Protein 6GDR (pdb70)

Foldseek 3Di:
DADAAADAAADVVVPDFQQQWWKFFDALAFKWKDQLPFIAGNVRHGWADDPLLCPQQHNAIFIFGWHQDFQCHVVRCVLGVDHCPVPSCVCVRIATATEFHQDFDFFRLVRLVVLVVRVVVGPRRSYHYTDIDGDGDVVRQVVVQVVCVVVRTFGMKIAGGGDGGDHYYDPRIHTGGDKDKFKWFFADFDQDDDVSHVWTQWTFTAGPVGRTDIAGAADDSVCRVVHPDGGFMFMWMARFAHPVRHGHPIHGDGTD

B-factor: mean 70.39, std 18.14, range [29.32, 159.79]

Secondary structure (DSSP, 8-state):
--SS-BPPEETT-----GGGEEEEEEP-SEEEEE-SS-EE-TT-PBP---HHHHTT--SS-EEEEEE-STT-HHHHHHHHHS------GGGGG-EEEEEE---SSSBHHHHHHHHHHHHHT---TTEEE---B---SHHHHHHHHHHHHHTT--EEEEEETT-B--SB--TTEEEE---EEEEEEEEEEEE--GGGTTSEEEEEEE-TTS-EEEE-SS--HHHHSS-PPTT-EEEEEES-B-TTS-BSS-EEEEE-

Structure (mmCIF, N/CA/C/O backbone):
data_6GDR
#
_entry.id   6GDR
#
_cell.length_a   65.024
_cell.length_b   71.207
_cell.length_c   117.160
_cell.angle_alpha   90.00
_cell.angle_beta   94.82
_cell.angle_gamma   90.00
#
_symmetry.space_group_name_H-M   'I 1 2 1'
#
loop_
_entity.id
_entity.type
_entity.pdbx_description
1 polymer "DNA (5'-D(*TP*TP*CP*CP*GP*AP*TP*AP*GP*TP*GP*GP*GP*GP*TP*CP*GP*CP*AP*AP*T)-3')"
2 polymer DNA
3 polymer "DNA (5'-D(P*CP*AP*CP*TP*AP*TP*CP*GP*GP*AP*A)-3')"
4 polymer 'DNA ligase'
5 non-polymer 'PHOSPHATE ION'
6 non-polymer 'ADENOSINE MONOPHOSPHATE'
7 water water
#
loop_
_atom_site.group_PDB
_atom_site.id
_atom_site.type_symbol
_atom_site.label_atom_id
_atom_site.label_alt_id
_atom_site.label_comp_id
_atom_site.label_asym_id
_atom_site.label_entity_id
_atom_site.label_seq_id
_atom_site.pdbx_PDB_ins_code
_atom_site.Cartn_x
_atom_site.Cartn_y
_atom_site.Cartn_z
_atom_site.occupancy
_atom_site.B_iso_or_equiv
_atom_site.auth_seq_id
_atom_site.auth_comp_id
_atom_site.auth_asym_id
_atom_site.auth_atom_id
_atom_site.pdbx_PDB_model_num
ATOM 1333 N N . ILE D 4 7 ? -20.796 29.792 -42.311 0.75 70.15 7 ILE A N 1
ATOM 1334 C CA . ILE D 4 7 ? -21.685 30.890 -42.668 0.75 87.31 7 ILE A CA 1
ATOM 1335 C C . ILE D 4 7 ? -22.456 31.354 -41.436 0.75 90.34 7 ILE A C 1
ATOM 1336 O O . ILE D 4 7 ? -22.752 32.541 -41.293 0.75 85.65 7 ILE A O 1
ATOM 1351 N N . VAL D 4 8 ? -22.778 30.418 -40.545 0.75 90.55 8 VAL A N 1
ATOM 1352 C CA . VAL D 4 8 ? -23.445 30.758 -39.294 0.75 95.82 8 VAL A CA 1
ATOM 1353 C C . VAL D 4 8 ? -22.414 31.297 -38.311 0.75 87.35 8 VAL A C 1
ATOM 1354 O O . VAL D 4 8 ? -21.256 30.864 -38.286 0.75 77.93 8 VAL A O 1
ATOM 1367 N N . ASP D 4 9 ? -22.840 32.254 -37.487 0.75 79.24 9 ASP A N 1
ATOM 1368 C CA . ASP D 4 9 ? -21.920 32.963 -36.604 0.75 91.92 9 ASP A CA 1
ATOM 1369 C C . ASP D 4 9 ? -21.342 32.040 -35.536 0.75 96.46 9 ASP A C 1
ATOM 1370 O O . ASP D 4 9 ? -20.266 31.464 -35.727 0.75 85.26 9 ASP A O 1
ATOM 1379 N N . GLY D 4 10 ? -22.046 31.889 -34.413 1.00 86.48 10 GLY A N 1
ATOM 1380 C CA . GLY D 4 10 ? -21.513 31.131 -33.304 1.00 74.78 10 GLY A CA 1
ATOM 1381 C C . GLY D 4 10 ? -21.611 29.631 -33.509 1.00 72.24 10 GLY A C 1
ATOM 1382 O O . GLY D 4 10 ? -22.401 29.128 -34.308 1.00 72.73 10 GLY A O 1
ATOM 1386 N N . LEU D 4 11 ? -20.784 28.909 -32.759 1.00 58.51 11 LEU A N 1
ATOM 1387 C CA . LEU D 4 11 ? -20.766 27.457 -32.831 1.00 65.98 11 LEU A CA 1
ATOM 1388 C C . LEU D 4 11 ? -21.945 26.866 -32.069 1.00 65.95 11 LEU A C 1
ATOM 1389 O O . LEU D 4 11 ? -22.387 27.400 -31.048 1.00 46.52 11 LEU A O 1
ATOM 1405 N N . GLN D 4 12 ? -22.455 25.750 -32.581 1.00 59.07 12 GLN A N 1
ATOM 1406 C CA . GLN D 4 12 ? -23.497 24.998 -31.892 1.00 59.69 12 GLN A CA 1
ATOM 1407 C C . GLN D 4 12 ? -22.837 24.131 -30.828 1.00 57.85 12 GLN A C 1
ATOM 1408 O O . GLN D 4 12 ? -22.102 23.191 -31.149 1.00 71.30 12 GLN A O 1
ATOM 1422 N N . LEU D 4 13 ? -23.088 24.448 -29.564 1.00 60.23 13 LEU A N 1
ATOM 1423 C CA . LEU D 4 13 ? -22.531 23.684 -28.460 1.00 66.40 13 LEU A CA 1
ATOM 1424 C C . LEU D 4 13 ? -23.484 22.560 -28.065 1.00 50.26 13 LEU A C 1
ATOM 1425 O O . LEU D 4 13 ? -24.669 22.564 -28.406 1.00 55.93 13 LEU A O 1
ATOM 1441 N N . ALA D 4 14 ? -22.945 21.588 -27.336 1.00 43.28 14 ALA A N 1
ATOM 1442 C CA . ALA D 4 14 ? -23.679 20.384 -26.973 1.00 64.26 14 ALA A CA 1
ATOM 1443 C C . ALA D 4 14 ? -24.219 20.507 -25.554 1.00 51.00 14 ALA A C 1
ATOM 1444 O O . ALA D 4 14 ? -23.494 20.912 -24.640 1.00 66.31 14 ALA A O 1
ATOM 1451 N N . LYS D 4 15 ? -25.490 20.155 -25.379 1.00 53.95 15 LYS A N 1
ATOM 1452 C CA . LYS D 4 15 ? -26.125 20.155 -24.068 1.00 57.74 15 LYS A CA 1
ATOM 1453 C C . LYS D 4 15 ? -25.936 18.798 -23.404 1.00 62.20 15 LYS A C 1
ATOM 1454 O O . LYS D 4 15 ? -25.938 17.760 -24.072 1.00 65.21 15 LYS A O 1
ATOM 1473 N N . GLN D 4 16 ? -25.772 18.813 -22.085 1.00 71.46 16 GLN A N 1
ATOM 1474 C CA . GLN D 4 16 ? -25.666 17.575 -21.330 1.00 61.09 16 GLN A CA 1
ATOM 1475 C C . GLN D 4 16 ? -26.978 16.797 -21.400 1.00 72.22 16 GLN A C 1
ATOM 1476 O O . GLN D 4 16 ? -28.053 17.352 -21.644 1.00 79.21 16 GLN A O 1
ATOM 1490 N N . TYR D 4 17 ? -26.877 15.487 -21.172 1.00 74.76 17 TYR A N 1
ATOM 1491 C CA . TYR D 4 17 ? -28.015 14.600 -21.391 1.00 67.67 17 TYR A CA 1
ATOM 1492 C C . TYR D 4 17 ? -29.141 14.879 -20.401 1.00 98.44 17 TYR A C 1
ATOM 1493 O O . TYR D 4 17 ? -30.294 15.087 -20.799 1.00 93.62 17 TYR A O 1
ATOM 1511 N N . GLY D 4 18 ? -28.828 14.889 -19.105 1.00 102.82 18 GLY A N 1
ATOM 1512 C CA . GLY D 4 18 ? -29.853 14.979 -18.075 1.00 105.78 18 GLY A CA 1
ATOM 1513 C C . GLY D 4 18 ? -30.660 16.264 -18.089 1.00 104.52 18 GLY A C 1
ATOM 1514 O O . GLY D 4 18 ? -31.667 16.345 -17.376 1.00 95.44 18 GLY A O 1
ATOM 1518 N N . HIS D 4 19 ? -30.255 17.257 -18.873 1.00 111.41 19 HIS A N 1
ATOM 1519 C CA . HIS D 4 19 ? -30.947 18.542 -18.893 1.00 112.07 19 HIS A CA 1
ATOM 1520 C C . HIS D 4 19 ? -31.860 18.650 -20.110 1.00 103.64 19 HIS A C 1
ATOM 1521 O O . HIS D 4 19 ? -33.073 18.813 -19.975 1.00 88.99 19 HIS A O 1
ATOM 1535 N N . GLN D 4 22 ? -35.630 10.653 -20.562 0.75 75.14 22 GLN A N 1
ATOM 1536 C CA . GLN D 4 22 ? -36.659 11.390 -19.836 0.75 69.83 22 GLN A CA 1
ATOM 1537 C C . GLN D 4 22 ? -37.737 11.907 -20.786 0.75 84.93 22 GLN A C 1
ATOM 1538 O O . GLN D 4 22 ? -38.904 11.534 -20.661 0.50 83.07 22 GLN A O 1
ATOM 1551 N N . ASP D 4 23 ? -37.347 12.756 -21.738 1.00 94.14 23 ASP A N 1
ATOM 1552 C CA . ASP D 4 23 ? -38.327 13.435 -22.580 1.00 114.53 23 ASP A CA 1
ATOM 1553 C C . ASP D 4 23 ? -38.007 13.341 -24.069 1.00 120.32 23 ASP A C 1
ATOM 1554 O O . ASP D 4 23 ? -38.928 13.275 -24.889 1.00 116.39 23 ASP A O 1
ATOM 1563 N N . ILE D 4 24 ? -36.728 13.341 -24.446 1.00 108.74 24 ILE A N 1
ATOM 1564 C CA . ILE D 4 24 ? -36.397 13.271 -25.864 1.00 105.38 24 ILE A CA 1
ATOM 1565 C C . ILE D 4 24 ? -36.708 11.880 -26.404 1.00 93.31 24 ILE A C 1
ATOM 1566 O O . ILE D 4 24 ? -36.674 10.876 -25.678 1.00 109.71 24 ILE A O 1
ATOM 1582 N N . ASN D 4 25 ? -37.024 11.821 -27.697 1.00 93.46 25 ASN A N 1
ATOM 1583 C CA . ASN D 4 25 ? -37.193 10.563 -28.417 1.00 81.81 25 ASN A CA 1
ATOM 1584 C C . ASN D 4 25 ? -35.911 10.298 -29.195 1.00 71.39 25 ASN A C 1
ATOM 1585 O O . ASN D 4 25 ? -35.622 10.984 -30.182 1.00 64.58 25 ASN A O 1
ATOM 1596 N N . ILE D 4 26 ? -35.145 9.297 -28.752 1.00 60.74 26 ILE A N 1
ATOM 1597 C CA . ILE D 4 26 ? -33.827 9.054 -29.333 1.00 71.19 26 ILE A CA 1
ATOM 1598 C C . ILE D 4 26 ? -33.935 8.728 -30.815 1.00 73.61 26 ILE A C 1
ATOM 1599 O O . ILE D 4 26 ? -33.012 9.012 -31.589 1.00 57.85 26 ILE A O 1
ATOM 1615 N N . ALA D 4 27 ? -35.052 8.132 -31.240 1.00 70.68 27 ALA A N 1
ATOM 1616 C CA . ALA D 4 27 ? -35.201 7.743 -32.637 1.00 67.76 27 ALA A CA 1
ATOM 1617 C C . ALA D 4 27 ? -35.078 8.928 -33.587 1.00 67.14 27 ALA A C 1
ATOM 1618 O O . ALA D 4 27 ? -34.838 8.725 -34.782 1.00 61.41 27 ALA A O 1
ATOM 1625 N N . GLU D 4 28 ? -35.234 10.153 -33.089 1.00 54.10 28 GLU A N 1
ATOM 1626 C CA . GLU D 4 28 ? -35.140 11.350 -33.914 1.00 59.32 28 GLU A CA 1
ATOM 1627 C C . GLU D 4 28 ? -33.719 11.896 -34.008 1.00 60.20 28 GLU A C 1
ATOM 1628 O O . GLU D 4 28 ? -33.523 12.986 -34.556 1.00 56.44 28 GLU A O 1
ATOM 1640 N N . TYR D 4 29 ? -32.730 11.169 -33.493 1.00 57.38 29 TYR A N 1
ATOM 1641 C CA . TYR D 4 29 ? -31.356 11.643 -33.434 1.00 61.98 29 TYR A CA 1
ATOM 1642 C C . TYR D 4 29 ? -30.427 10.697 -34.181 1.00 52.70 29 TYR A C 1
ATOM 1643 O O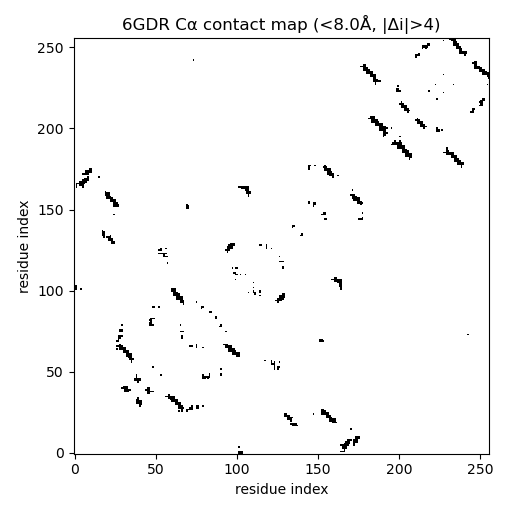 . TYR D 4 29 ? -30.623 9.478 -34.186 1.00 56.38 29 TYR A O 1
ATOM 1661 N N . TRP D 4 30 ? -29.408 11.276 -34.811 1.00 48.26 30 TRP A N 1
ATOM 1662 C CA . TRP D 4 30 ? -28.254 10.507 -35.251 1.00 52.21 30 TRP A CA 1
ATOM 1663 C C . TRP D 4 30 ? -27.298 10.347 -34.077 1.00 56.74 30 TRP A C 1
ATOM 1664 O O . TRP D 4 30 ? -26.915 11.333 -33.441 1.00 42.82 30 TRP A O 1
ATOM 1685 N N . VAL D 4 31 ? -26.924 9.108 -33.783 1.00 50.70 31 VAL A N 1
ATOM 1686 C CA . VAL D 4 31 ? -26.014 8.808 -32.684 1.00 44.32 31 VAL A CA 1
ATOM 1687 C C . VAL D 4 31 ? -24.624 8.577 -33.255 1.00 42.72 31 VAL A C 1
ATOM 1688 O O . VAL D 4 31 ? -24.471 8.016 -34.347 1.00 63.17 31 VAL A O 1
ATOM 1701 N N . SER D 4 32 ? -23.609 9.017 -32.518 1.00 49.36 32 SER A N 1
ATOM 1702 C CA . SER D 4 32 ? -22.226 8.797 -32.911 1.00 50.07 32 SER A CA 1
ATOM 1703 C C . SER D 4 32 ? -21.362 8.830 -31.661 1.00 50.18 32 SER A C 1
ATOM 1704 O O . SER D 4 32 ? -21.715 9.463 -30.663 1.00 42.60 32 SER A O 1
ATOM 1712 N N . GLU D 4 33 ? -20.229 8.139 -31.729 1.00 48.87 33 GLU A N 1
ATOM 1713 C CA . GLU D 4 33 ? -19.298 8.095 -30.611 1.00 40.45 33 GLU A CA 1
ATOM 1714 C C . GLU D 4 33 ? -18.541 9.412 -30.517 1.00 44.99 33 GLU A C 1
ATOM 1715 O O . GLU D 4 33 ? -18.017 9.909 -31.519 1.00 43.53 33 GLU A O 1
ATOM 1727 N N . LYS D 4 34 ? -18.486 9.977 -29.314 1.00 44.39 34 LYS A N 1
ATOM 1728 C CA . LYS D 4 34 ? -17.706 11.187 -29.097 1.00 47.67 34 LYS A CA 1
ATOM 1729 C C . LYS D 4 34 ? -16.221 10.849 -29.127 1.00 49.31 34 LYS A C 1
ATOM 1730 O O . LYS D 4 34 ? -15.756 9.977 -28.387 1.00 44.68 34 LYS A O 1
ATOM 1749 N N . LEU D 4 35 ? -15.476 11.542 -29.985 1.00 44.33 35 LEU A N 1
ATOM 1750 C CA . LEU D 4 35 ? -14.059 11.277 -30.191 1.00 48.70 35 LEU A CA 1
ATOM 1751 C C . LEU D 4 35 ? -13.241 12.272 -29.378 1.00 48.25 35 LEU A C 1
ATOM 1752 O O . LEU D 4 35 ? -13.353 13.486 -29.579 1.00 44.86 35 LEU A O 1
ATOM 1768 N N . ASP D 4 36 ? -12.416 11.755 -28.469 1.00 42.49 36 ASP A N 1
ATOM 1769 C CA . ASP D 4 36 ? -11.614 12.588 -27.575 1.00 40.64 36 ASP A CA 1
ATOM 1770 C C . ASP D 4 36 ? -10.401 13.101 -28.347 1.00 46.68 36 ASP A C 1
ATOM 1771 O O . ASP D 4 36 ? -9.273 12.624 -28.196 1.00 50.62 36 ASP A O 1
ATOM 1780 N N . GLY D 4 37 ? -10.647 14.100 -29.192 1.00 42.33 37 GLY A N 1
ATOM 1781 C CA . GLY D 4 37 ? -9.622 14.698 -30.017 1.00 44.11 37 GLY A CA 1
ATOM 1782 C C . GLY D 4 37 ? -9.577 16.204 -29.835 1.00 47.26 37 GLY A C 1
ATOM 1783 O O . GLY D 4 37 ? -9.861 16.737 -28.759 1.00 47.67 37 GLY A O 1
ATOM 1787 N N . ILE D 4 38 ? -9.208 16.888 -30.915 1.00 38.13 38 ILE A N 1
ATOM 1788 C CA . ILE D 4 38 ? -9.151 18.344 -30.959 1.00 46.02 38 ILE A CA 1
ATOM 1789 C C . ILE D 4 38 ? -10.154 18.822 -31.997 1.00 45.71 38 ILE A C 1
ATOM 1790 O O . ILE D 4 38 ? -10.128 18.367 -33.147 1.00 49.38 38 ILE A O 1
ATOM 1806 N N . ARG D 4 39 ? -11.028 19.740 -31.596 1.00 41.18 39 ARG A N 1
ATOM 1807 C CA . ARG D 4 39 ? -11.976 20.322 -32.535 1.00 38.80 39 ARG A CA 1
ATOM 1808 C C . ARG D 4 39 ? -11.246 21.235 -33.510 1.00 48.71 39 ARG A C 1
ATOM 1809 O O . ARG D 4 39 ? -10.350 21.993 -33.126 1.00 52.42 39 ARG A O 1
ATOM 1830 N N . ALA D 4 40 ? -11.636 21.163 -34.779 1.00 35.34 40 ALA A N 1
ATOM 1831 C CA . ALA D 4 40 ? -11.002 21.967 -35.812 1.00 47.83 40 ALA A CA 1
ATOM 1832 C C . ALA D 4 40 ? -12.022 22.300 -36.888 1.00 39.90 40 ALA A C 1
ATOM 1833 O O . ALA D 4 40 ? -12.803 21.438 -37.303 1.00 38.90 40 ALA A O 1
ATOM 1840 N N . ARG D 4 41 ? -12.008 23.552 -37.333 1.00 33.41 41 ARG A N 1
ATOM 1841 C CA . ARG D 4 41 ? -12.844 24.006 -38.435 1.00 39.05 41 ARG A CA 1
ATOM 1842 C C . ARG D 4 41 ? -11.997 24.118 -39.695 1.00 49.93 41 ARG A C 1
ATOM 1843 O O . ARG D 4 41 ? -10.925 24.732 -39.676 1.00 45.80 41 ARG A O 1
ATOM 1864 N N . TRP D 4 42 ? -12.478 23.521 -40.781 1.00 57.12 42 TRP A N 1
ATOM 1865 C CA . TRP D 4 42 ? -11.794 23.572 -42.066 1.00 56.67 42 TRP A CA 1
ATOM 1866 C C . TRP D 4 42 ? -12.318 24.762 -42.860 1.00 50.12 42 TRP A C 1
ATOM 1867 O O . TRP D 4 42 ? -13.499 24.804 -43.217 1.00 52.53 42 TRP A O 1
ATOM 1888 N N . ASP D 4 43 ? -11.442 25.729 -43.121 1.00 76.08 43 ASP A N 1
ATOM 1889 C CA . ASP D 4 43 ? -11.807 26.951 -43.827 1.00 70.35 43 ASP A CA 1
ATOM 1890 C C . ASP D 4 43 ? -11.863 26.773 -45.339 1.00 74.55 43 ASP A C 1
ATOM 1891 O O . ASP D 4 43 ? -12.198 27.730 -46.045 1.00 73.57 43 ASP A O 1
ATOM 1900 N N . GLY D 4 44 ? -11.550 25.585 -45.854 1.00 76.06 44 GLY A N 1
ATOM 1901 C CA . GLY D 4 44 ? -11.387 25.406 -47.282 1.00 58.23 44 GLY A CA 1
ATOM 1902 C C . GLY D 4 44 ? -9.948 25.668 -47.674 1.00 68.37 44 GLY A C 1
ATOM 1903 O O . GLY D 4 44 ? -9.448 25.111 -48.657 1.00 72.54 44 GLY A O 1
ATOM 1907 N N . THR D 4 45 ? -9.276 26.522 -46.897 1.00 65.96 45 THR A N 1
ATOM 1908 C CA . THR D 4 45 ? -7.858 26.797 -47.062 1.00 62.40 45 THR A CA 1
ATOM 1909 C C . THR D 4 45 ? -7.037 26.505 -45.818 1.00 68.26 45 THR A C 1
ATOM 1910 O O . THR D 4 45 ? -5.822 26.325 -45.936 1.00 61.02 45 THR A O 1
ATOM 1921 N N . GLU D 4 46 ? -7.656 26.440 -44.641 1.00 69.09 46 GLU A N 1
ATOM 1922 C CA . GLU D 4 46 ? -6.906 26.491 -43.396 1.00 57.62 46 GLU A CA 1
ATOM 1923 C C . GLU D 4 46 ? -7.713 25.829 -42.287 1.00 65.99 46 GLU A C 1
ATOM 1924 O O . GLU D 4 46 ? -8.944 25.901 -42.270 1.00 62.26 46 GLU A O 1
ATOM 1936 N N . LEU D 4 47 ? -7.002 25.184 -41.366 1.00 63.03 47 LEU A N 1
ATOM 1937 C CA . LEU D 4 47 ? -7.598 24.604 -40.171 1.00 48.22 47 LEU A CA 1
ATOM 1938 C C . LEU D 4 47 ? -7.432 25.556 -38.993 1.00 47.54 47 LEU A C 1
ATOM 1939 O O . LEU D 4 47 ? -6.423 26.257 -38.878 1.00 50.61 47 LEU A O 1
ATOM 1955 N N . ARG D 4 48 ? -8.428 25.568 -38.109 1.00 53.75 48 ARG A N 1
ATOM 1956 C CA . ARG D 4 48 ? -8.389 26.443 -36.947 1.00 44.64 48 ARG A CA 1
ATOM 1957 C C . ARG D 4 48 ? -9.146 25.798 -35.795 1.00 56.30 48 ARG A C 1
ATOM 1958 O O . ARG D 4 48 ? -10.104 25.049 -36.003 1.00 45.87 48 ARG A O 1
ATOM 1979 N N . THR D 4 49 ? -8.709 26.111 -34.578 1.00 50.71 49 THR A N 1
ATOM 1980 C CA . THR D 4 49 ? -9.259 25.508 -33.375 1.00 49.64 49 THR A CA 1
ATOM 1981 C C . THR D 4 49 ? -10.608 26.136 -33.024 1.00 37.18 49 THR A C 1
ATOM 1982 O O . THR D 4 49 ? -11.145 26.979 -33.748 1.00 42.32 49 THR A O 1
ATOM 1993 N N . ARG D 4 50 ? -11.160 25.716 -31.883 1.00 53.14 50 ARG A N 1
ATOM 1994 C CA . ARG D 4 50 ? -12.446 26.239 -31.434 1.00 47.18 50 ARG A 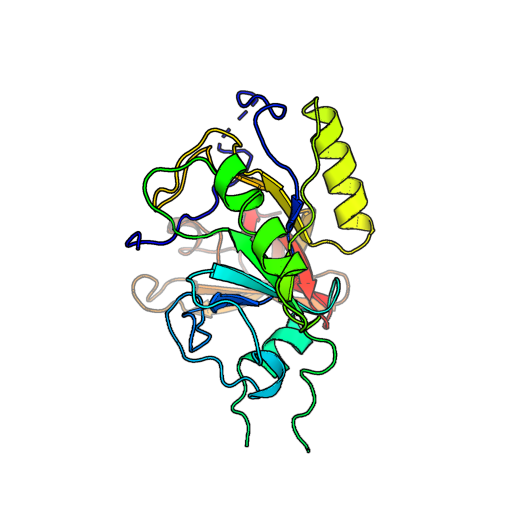CA 1
ATOM 1995 C C . ARG D 4 50 ? -12.436 27.760 -31.378 1.00 47.07 50 ARG A C 1
ATOM 1996 O O . ARG D 4 50 ? -13.419 28.412 -31.749 1.00 52.43 50 ARG A O 1
ATOM 2017 N N . ASN D 4 51 ? -11.333 28.344 -30.912 1.00 59.03 51 ASN A N 1
ATOM 2018 C CA . ASN D 4 51 ? -11.214 29.787 -30.750 1.00 56.03 51 ASN A CA 1
ATOM 2019 C C . ASN D 4 51 ? -10.319 30.407 -31.819 1.00 46.58 51 ASN A C 1
ATOM 2020 O O . ASN D 4 51 ? -9.704 31.452 -31.596 1.00 49.45 51 ASN A O 1
ATOM 2031 N N . ASN D 4 52 ? -10.229 29.757 -32.981 1.00 43.82 52 ASN A N 1
ATOM 2032 C CA . ASN D 4 52 ? -9.658 30.352 -34.187 1.00 49.42 52 ASN A CA 1
ATOM 2033 C C . ASN D 4 52 ? -8.149 30.557 -34.087 1.00 49.42 52 ASN A C 1
ATOM 2034 O O . ASN D 4 52 ? -7.599 31.469 -34.708 1.00 56.08 52 ASN A O 1
ATOM 2045 N N . ASN D 4 53 ? -7.464 29.719 -33.315 1.00 46.68 53 ASN A N 1
ATOM 2046 C CA . ASN D 4 53 ? -6.012 29.651 -33.386 1.00 49.17 53 ASN A CA 1
ATOM 2047 C C . ASN D 4 53 ? -5.623 28.765 -34.561 1.00 49.32 53 ASN A C 1
ATOM 2048 O O . ASN D 4 53 ? -6.165 27.667 -34.725 1.00 45.60 53 ASN A O 1
ATOM 2059 N N . LYS D 4 54 ? -4.700 29.245 -35.391 1.00 53.59 54 LYS A N 1
ATOM 2060 C CA . LYS D 4 54 ? -4.313 28.486 -36.571 1.00 65.11 54 LYS A CA 1
ATOM 2061 C C . LYS D 4 54 ? -3.709 27.149 -36.166 1.00 52.09 54 LYS A C 1
ATOM 2062 O O . LYS D 4 54 ? -2.889 27.072 -35.246 1.00 51.24 54 LYS A O 1
ATOM 2081 N N . ILE D 4 55 ? -4.127 26.093 -36.853 1.00 45.53 55 ILE A N 1
ATOM 2082 C CA . ILE D 4 55 ? -3.526 24.774 -36.701 1.00 48.12 55 ILE A CA 1
ATOM 2083 C C . ILE D 4 55 ? -2.478 24.622 -37.796 1.00 51.37 55 ILE A C 1
ATOM 2084 O O . ILE D 4 55 ? -2.781 24.776 -38.984 1.00 47.79 55 ILE A O 1
ATOM 2100 N N . ASP D 4 56 ? -1.239 24.330 -37.396 1.00 54.15 56 ASP A N 1
ATOM 2101 C CA . ASP D 4 56 ? -0.116 24.278 -38.332 1.00 59.20 56 ASP A CA 1
ATOM 2102 C C . ASP D 4 56 ? 0.052 22.839 -38.813 1.00 63.00 56 ASP A C 1
ATOM 2103 O O . ASP D 4 56 ? 0.893 22.076 -38.333 1.00 55.76 56 ASP A O 1
ATOM 2112 N N . ALA D 4 57 ? -0.776 22.467 -39.802 1.00 54.24 57 ALA A N 1
ATOM 2113 C CA . ALA D 4 57 ? -0.768 21.114 -40.331 1.00 61.23 57 ALA A CA 1
ATOM 2114 C C . ALA D 4 57 ? 0.027 21.045 -41.630 1.00 65.02 57 ALA A C 1
ATOM 2115 O O . ALA D 4 57 ? 0.092 22.025 -42.378 1.00 57.54 57 ALA A O 1
ATOM 2122 N N . PRO D 4 58 ? 0.644 19.903 -41.940 1.00 68.36 58 PRO A N 1
ATOM 2123 C CA . PRO D 4 58 ? 1.358 19.783 -43.217 1.00 58.65 58 PRO A CA 1
ATOM 2124 C C . PRO D 4 58 ? 0.422 19.987 -44.400 1.00 63.57 58 PRO A C 1
ATOM 2125 O O . PRO D 4 58 ? -0.788 19.768 -44.310 1.00 75.45 58 PRO A O 1
ATOM 2136 N N . ALA D 4 59 ? 1.001 20.412 -45.525 1.00 72.79 59 ALA A N 1
ATOM 2137 C CA . ALA D 4 59 ? 0.200 20.659 -46.721 1.00 67.02 59 ALA A CA 1
ATOM 2138 C C . ALA D 4 59 ? -0.436 19.375 -47.237 1.00 57.90 59 ALA A C 1
ATOM 2139 O O . ALA D 4 59 ? -1.585 19.383 -47.693 1.00 69.90 59 ALA A O 1
ATOM 2146 N N . TRP D 4 60 ? 0.296 18.260 -47.176 1.00 63.71 60 TRP A N 1
ATOM 2147 C CA . TRP D 4 60 ? -0.252 16.993 -47.649 1.00 72.52 60 TRP A CA 1
ATOM 2148 C C . TRP D 4 60 ? -1.448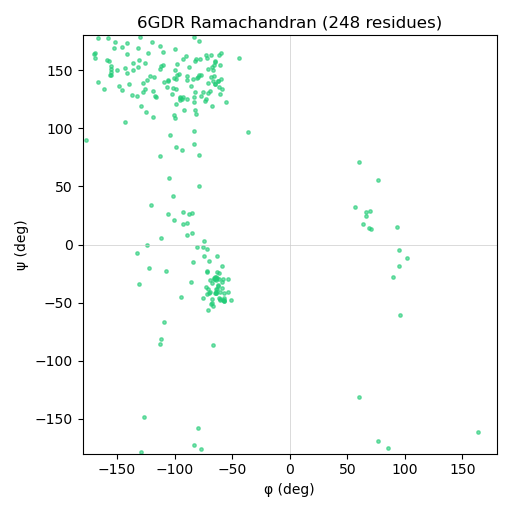 16.556 -46.814 1.00 65.16 60 TRP A C 1
ATOM 2149 O O . TRP D 4 60 ? -2.335 15.856 -47.318 1.00 60.96 60 TRP A O 1
ATOM 2170 N N . PHE D 4 61 ? -1.492 16.956 -45.541 1.00 71.45 61 PHE A N 1
ATOM 2171 C CA . PHE D 4 61 ? -2.603 16.568 -44.681 1.00 62.01 61 PHE A CA 1
ATOM 2172 C C . PHE D 4 61 ? -3.925 17.130 -45.187 1.00 57.10 61 PHE A C 1
ATOM 2173 O O . PHE D 4 61 ? -4.981 16.524 -44.967 1.00 59.48 61 PHE A O 1
ATOM 2190 N N . THR D 4 62 ? -3.890 18.275 -45.868 1.00 49.94 62 THR A N 1
ATOM 2191 C CA . THR D 4 62 ? -5.091 18.928 -46.374 1.00 65.29 62 THR A CA 1
ATOM 2192 C C . THR D 4 62 ? -5.168 18.912 -47.895 1.00 70.75 62 THR A C 1
ATOM 2193 O O . THR D 4 62 ? -6.079 19.522 -48.465 1.00 62.49 62 THR A O 1
ATOM 2204 N N . ALA D 4 63 ? -4.241 18.232 -48.564 1.00 77.27 63 ALA A N 1
ATOM 2205 C CA . ALA D 4 63 ? -4.223 18.223 -50.019 1.00 71.46 63 ALA A CA 1
ATOM 2206 C C . ALA D 4 63 ? -5.514 17.631 -50.568 1.00 65.05 63 ALA A C 1
ATOM 2207 O O . ALA D 4 63 ? -5.946 16.553 -50.150 1.00 70.94 63 ALA A O 1
ATOM 2214 N N . ASN D 4 64 ? -6.132 18.349 -51.505 1.00 69.38 64 ASN A N 1
ATOM 2215 C CA . ASN D 4 64 ? -7.329 17.921 -52.224 1.00 70.57 64 ASN A CA 1
ATOM 2216 C C . ASN D 4 64 ? -8.576 17.900 -51.350 1.00 77.31 64 ASN A C 1
ATOM 2217 O O . ASN D 4 64 ? -9.599 17.337 -51.762 1.00 65.45 64 ASN A O 1
ATOM 2228 N N . TRP D 4 65 ? -8.533 18.499 -50.159 1.00 74.80 65 TRP A N 1
ATOM 2229 C CA . TRP D 4 65 ? -9.731 18.592 -49.344 1.00 65.13 65 TRP A CA 1
ATOM 2230 C C . TRP D 4 65 ? -10.770 19.467 -50.045 1.00 56.14 65 TRP A C 1
ATOM 2231 O O . TRP D 4 65 ? -10.431 20.281 -50.907 1.00 72.91 65 TRP A O 1
ATOM 2252 N N . PRO D 4 66 ? -12.047 19.315 -49.693 1.00 58.04 66 PRO A N 1
ATOM 2253 C CA . PRO D 4 66 ? -13.082 20.150 -50.315 1.00 62.27 66 PRO A CA 1
ATOM 2254 C C . PRO D 4 66 ? -12.839 21.631 -50.063 1.00 69.25 66 PRO A C 1
ATOM 2255 O O . PRO D 4 66 ? -12.058 22.027 -49.194 1.00 70.64 66 PRO A O 1
ATOM 2266 N N . LYS D 4 67 ? -13.529 22.456 -50.846 1.00 64.63 67 LYS A N 1
ATOM 2267 C CA . LYS D 4 67 ? -13.449 23.911 -50.721 1.00 65.30 67 LYS A CA 1
ATOM 2268 C C . LYS D 4 67 ? -14.709 24.457 -50.050 1.00 65.47 67 LYS A C 1
ATOM 2269 O O . LYS D 4 67 ? -15.421 25.310 -50.581 1.00 81.01 67 LYS A O 1
ATOM 2288 N N . ALA D 4 68 ? -14.975 23.943 -48.851 1.00 71.70 68 ALA A N 1
ATOM 2289 C CA . ALA D 4 68 ? -16.138 24.341 -48.074 1.00 63.44 68 ALA A CA 1
ATOM 2290 C C . ALA D 4 68 ? -15.746 24.430 -46.606 1.00 65.87 68 ALA A C 1
ATOM 2291 O O . ALA D 4 68 ? -14.632 24.073 -46.214 1.00 56.59 68 ALA A O 1
ATOM 2298 N N . THR D 4 69 ? -16.680 24.917 -45.793 1.00 72.78 69 THR A N 1
ATOM 2299 C CA . THR D 4 69 ? -16.467 25.042 -44.358 1.00 62.94 69 THR A CA 1
ATOM 2300 C C . THR D 4 69 ? -16.994 23.796 -43.658 1.00 61.82 69 THR A C 1
ATOM 2301 O O . THR D 4 69 ? -18.159 23.425 -43.832 1.00 51.28 69 THR A O 1
ATOM 2312 N N . ILE D 4 70 ? -16.133 23.152 -42.871 1.00 48.05 70 ILE A N 1
ATOM 2313 C CA . ILE D 4 70 ? -16.456 21.885 -42.224 1.00 61.33 70 ILE A CA 1
ATOM 2314 C C . ILE D 4 70 ? -15.894 21.896 -40.809 1.00 65.11 70 ILE A C 1
ATOM 2315 O O . ILE D 4 70 ? -14.764 22.342 -40.581 1.00 52.84 70 ILE A O 1
ATOM 2331 N N . ASP D 4 71 ? -16.685 21.401 -39.861 1.00 55.09 71 ASP A N 1
ATOM 2332 C CA . ASP D 4 71 ? -16.247 21.208 -38.484 1.00 44.16 71 ASP A CA 1
ATOM 2333 C C . ASP D 4 71 ? -15.924 19.736 -38.269 1.00 48.79 71 ASP A C 1
ATOM 2334 O O . ASP D 4 71 ? -16.693 18.861 -38.681 1.00 50.25 71 ASP A O 1
ATOM 2343 N N . GLY D 4 72 ? -14.790 19.467 -37.622 1.00 36.99 72 GLY A N 1
ATOM 2344 C CA . GLY D 4 72 ? -14.353 18.100 -37.424 1.00 60.85 72 GLY A CA 1
ATOM 2345 C C . GLY D 4 72 ? -13.516 17.956 -36.173 1.00 49.57 72 GLY A C 1
ATOM 2346 O O . GLY D 4 72 ? -13.183 18.934 -35.498 1.00 47.23 72 GLY A O 1
ATOM 2350 N N . GLU D 4 73 ? -13.182 16.704 -35.871 1.00 44.10 73 GLU A N 1
ATOM 2351 C CA . GLU D 4 73 ? -12.404 16.347 -34.690 1.00 38.82 73 GLU A CA 1
ATOM 2352 C C . GLU D 4 73 ? -11.115 15.677 -35.146 1.00 51.01 73 GLU A C 1
ATOM 2353 O O . GLU D 4 73 ? -11.142 14.549 -35.649 1.00 44.29 73 GLU A O 1
ATOM 2365 N N . LEU D 4 74 ? -9.989 16.367 -34.976 1.00 44.68 74 LEU A N 1
ATOM 2366 C CA . LEU D 4 74 ? -8.693 15.759 -35.246 1.00 45.50 74 LEU A CA 1
ATOM 2367 C C . LEU D 4 74 ? -8.433 14.671 -34.213 1.00 49.30 74 LEU A C 1
ATOM 2368 O O . LEU D 4 74 ? -8.370 14.948 -33.011 1.00 51.00 74 LEU A O 1
ATOM 2384 N N . TRP D 4 75 ? -8.277 13.435 -34.682 1.00 41.85 75 TRP A N 1
ATOM 2385 C CA . TRP D 4 75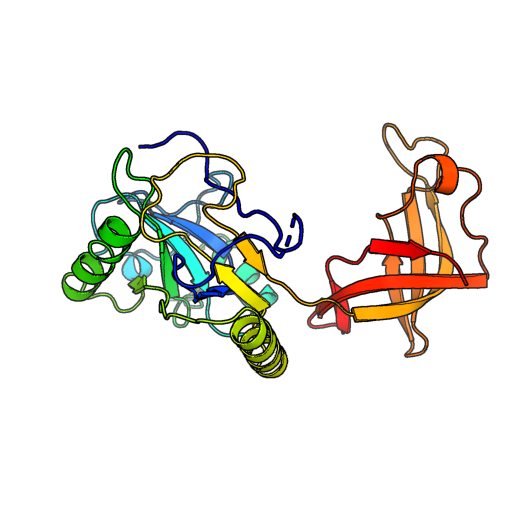 ? -8.363 12.277 -33.807 1.00 44.13 75 TRP A CA 1
ATOM 2386 C C . TRP D 4 75 ? -7.576 11.127 -34.417 1.00 50.92 75 TRP A C 1
ATOM 2387 O O . TRP D 4 75 ? -7.520 10.974 -35.640 1.00 59.56 75 TRP A O 1
ATOM 2408 N N . ILE D 4 76 ? -6.965 10.325 -33.545 1.00 50.57 76 ILE A N 1
ATOM 2409 C CA . ILE D 4 76 ? -6.186 9.163 -33.959 1.00 52.53 76 ILE A CA 1
ATOM 2410 C C . ILE D 4 76 ? -6.948 7.904 -33.570 1.00 58.87 76 ILE A C 1
ATOM 2411 O O . ILE D 4 76 ? -7.408 7.147 -34.432 1.00 50.77 76 ILE A O 1
ATOM 2427 N N . ALA D 4 77 ? -7.079 7.675 -32.268 1.00 43.69 77 ALA A N 1
ATOM 2428 C CA . ALA D 4 77 ? -7.780 6.511 -31.744 1.00 49.20 77 ALA A CA 1
ATOM 2429 C C . ALA D 4 77 ? -8.218 6.832 -30.320 1.00 48.39 77 ALA A C 1
ATOM 2430 O O . ALA D 4 77 ? -7.926 7.907 -29.789 1.00 37.78 77 ALA A O 1
ATOM 2437 N N . ARG D 4 78 ? -8.925 5.889 -29.704 1.00 41.15 78 ARG A N 1
ATOM 2438 C CA . ARG D 4 78 ? -9.401 6.079 -28.342 1.00 46.92 78 ARG A CA 1
ATOM 2439 C C . ARG D 4 78 ? -8.232 6.160 -27.365 1.00 57.78 78 ARG A C 1
ATOM 2440 O O . ARG D 4 78 ? -7.206 5.495 -27.528 1.00 49.12 78 ARG A O 1
ATOM 2461 N N . GLY D 4 79 ? -8.401 6.989 -26.336 1.00 61.43 79 GLY A N 1
ATOM 2462 C CA . GLY D 4 79 ? -7.385 7.129 -25.312 1.00 45.32 79 GLY A CA 1
ATOM 2463 C C . GLY D 4 79 ? -6.087 7.743 -25.783 1.00 58.30 79 GLY A C 1
ATOM 2464 O O . GLY D 4 79 ? -5.045 7.507 -25.167 1.00 52.93 79 GLY A O 1
ATOM 2468 N N . GLN D 4 80 ? -6.119 8.534 -26.856 1.00 49.93 80 GLN A N 1
ATOM 2469 C CA . GLN D 4 80 ? -4.922 9.139 -27.427 1.00 52.17 80 GLN A CA 1
ATOM 2470 C C . GLN D 4 80 ? -5.015 10.662 -27.442 1.00 56.31 80 GLN A C 1
ATOM 2471 O O . GLN D 4 80 ? -4.493 11.312 -28.350 1.00 54.81 80 GLN A O 1
ATOM 2485 N N . PHE D 4 81 ? -5.669 11.251 -26.440 1.00 56.48 81 PHE A N 1
ATOM 2486 C CA . PHE D 4 81 ? -5.893 12.694 -26.456 1.00 66.34 81 PHE A CA 1
ATOM 2487 C C . PHE D 4 81 ? -4.599 13.461 -26.211 1.00 55.07 81 PHE A C 1
ATOM 2488 O O . PHE D 4 81 ? -4.212 14.319 -27.014 1.00 44.94 81 PHE A O 1
ATOM 2505 N N . GLU D 4 82 ? -3.928 13.187 -25.088 1.00 57.47 82 GLU A N 1
ATOM 2506 C CA . GLU D 4 82 ? -2.708 13.918 -24.756 1.00 54.15 82 GLU A CA 1
ATOM 2507 C C . GLU D 4 82 ? -1.733 13.910 -25.926 1.00 59.75 82 GLU A C 1
ATOM 2508 O O . GLU D 4 82 ? -1.190 14.953 -26.309 1.00 51.93 82 GLU A O 1
ATOM 2520 N N . ARG D 4 83 ? -1.505 12.735 -26.513 1.00 46.24 83 ARG A N 1
ATOM 2521 C CA . ARG D 4 83 ? -0.614 12.642 -27.664 1.00 55.60 83 ARG A CA 1
ATOM 2522 C C . ARG D 4 83 ? -1.171 13.415 -28.853 1.00 58.32 83 ARG A C 1
ATOM 2523 O O . ARG D 4 83 ? -0.427 14.110 -29.555 1.00 63.01 83 ARG A O 1
ATOM 2544 N N . THR D 4 84 ? -2.480 13.309 -29.095 1.00 54.68 84 THR A N 1
ATOM 2545 C CA . THR D 4 84 ? -3.093 14.042 -30.198 1.00 48.01 84 THR A CA 1
ATOM 2546 C C . THR D 4 84 ? -2.928 15.545 -30.012 1.00 57.32 84 THR A C 1
ATOM 2547 O O . THR D 4 84 ? -2.570 16.264 -30.952 1.00 40.01 84 THR A O 1
ATOM 2558 N N . ALA D 4 85 ? -3.195 16.041 -28.803 1.00 47.07 85 ALA A N 1
ATOM 2559 C CA . ALA D 4 85 ? -3.031 17.464 -28.537 1.00 52.17 85 ALA A CA 1
ATOM 2560 C C . ALA D 4 85 ? -1.582 17.906 -28.684 1.00 62.83 85 ALA A C 1
ATOM 2561 O O . ALA D 4 85 ? -1.329 19.089 -28.939 1.00 50.73 85 ALA A O 1
ATOM 2568 N N . SER D 4 86 ? -0.628 16.985 -28.537 1.00 44.83 86 SER A N 1
ATOM 2569 C CA . SER D 4 86 ? 0.775 17.346 -28.712 1.00 48.02 86 SER A CA 1
ATOM 2570 C C . SER D 4 86 ? 1.103 17.579 -30.181 1.00 49.79 86 SER A C 1
ATOM 2571 O O . SER D 4 86 ? 1.894 18.472 -30.510 1.00 54.76 86 SER A O 1
ATOM 2579 N N . ILE D 4 87 ? 0.498 16.800 -31.078 1.00 48.86 87 ILE A N 1
ATOM 2580 C CA . ILE D 4 87 ? 0.784 16.943 -32.502 1.00 53.02 87 ILE A CA 1
ATOM 2581 C C . ILE D 4 87 ? 0.092 18.181 -33.065 1.00 57.29 87 ILE A C 1
ATOM 2582 O O . ILE D 4 87 ? 0.696 18.967 -33.804 1.00 62.77 87 ILE A O 1
ATOM 2598 N N . VAL D 4 88 ? -1.185 18.372 -32.725 1.00 52.53 88 VAL A N 1
ATOM 2599 C CA . VAL D 4 88 ? -2.002 19.368 -33.414 1.00 58.29 88 VAL A CA 1
ATOM 2600 C C . VAL D 4 88 ? -1.595 20.783 -33.024 1.00 65.26 88 VAL A C 1
ATOM 2601 O O . VAL D 4 88 ? -1.513 21.675 -33.877 1.00 70.04 88 VAL A O 1
ATOM 2614 N N . LEU D 4 89 ? -1.346 21.022 -31.738 1.00 50.44 89 LEU A N 1
ATOM 2615 C CA . LEU D 4 89 ? -1.133 22.387 -31.277 1.00 68.11 89 LEU A CA 1
ATOM 2616 C C . LEU D 4 89 ? 0.298 22.873 -31.469 1.00 65.85 89 LEU A C 1
ATOM 2617 O O . LEU D 4 89 ? 0.538 24.083 -31.391 1.00 66.43 89 LEU A O 1
ATOM 2633 N N . SER D 4 90 ? 1.244 21.974 -31.724 1.00 69.29 90 SER A N 1
ATOM 2634 C CA . SER D 4 90 ? 2.639 22.369 -31.857 1.00 79.95 90 SER A CA 1
ATOM 2635 C C . SER D 4 90 ? 2.911 22.927 -33.248 1.00 63.56 90 SER A C 1
ATOM 2636 O O . SER D 4 90 ? 2.362 22.448 -34.245 1.00 68.45 90 SER A O 1
ATOM 2644 N N . LYS D 4 91 ? 3.766 23.945 -33.310 1.00 69.25 91 LYS A N 1
ATOM 2645 C CA . LYS D 4 91 ? 4.134 24.534 -34.589 1.00 76.42 91 LYS A CA 1
ATOM 2646 C C . LYS D 4 91 ? 4.921 23.536 -35.431 1.00 76.17 91 LYS A C 1
ATOM 2647 O O . LYS D 4 91 ? 5.628 22.668 -34.912 1.00 76.26 91 LYS A O 1
ATOM 2666 N N . LEU D 4 92 ? 4.790 23.673 -36.750 1.00 80.63 92 LEU A N 1
ATOM 2667 C CA . LEU D 4 92 ? 5.388 22.735 -37.698 1.00 80.92 92 LEU A CA 1
ATOM 2668 C C . LEU D 4 92 ? 6.696 23.330 -38.214 1.00 96.16 92 LEU A C 1
ATOM 2669 O O . LEU D 4 92 ? 6.759 23.953 -39.274 1.00 121.33 92 LEU A O 1
ATOM 2685 N N . THR D 4 93 ? 7.757 23.123 -37.440 0.75 75.02 93 THR A N 1
ATOM 2686 C CA . THR D 4 93 ? 9.093 23.568 -37.823 0.75 88.76 93 THR A CA 1
ATOM 2687 C C . THR D 4 93 ? 10.119 23.136 -36.781 0.75 80.90 93 THR A C 1
ATOM 2688 O O . THR D 4 93 ? 9.938 22.127 -36.100 0.75 73.58 93 THR A O 1
ATOM 2699 N N . LEU D 4 120 ? 10.570 13.829 -43.694 0.75 89.22 120 LEU A N 1
ATOM 2700 C CA . LEU D 4 120 ? 10.312 15.184 -43.226 0.50 87.89 120 LEU A CA 1
ATOM 2701 C C . LEU D 4 120 ? 9.905 15.175 -41.754 0.75 102.92 120 LEU A C 1
ATOM 2702 O O . LEU D 4 120 ? 8.738 14.950 -41.444 0.75 103.74 120 LEU A O 1
ATOM 2717 N N . PRO D 4 121 ? 10.867 15.413 -40.843 0.97 122.54 121 PRO A N 1
ATOM 2718 C CA . PRO D 4 121 ? 10.532 15.470 -39.413 0.97 110.79 121 PRO A CA 1
ATOM 2719 C C . PRO D 4 121 ? 9.271 16.272 -39.134 0.97 112.52 121 PRO A C 1
ATOM 2720 O O . PRO D 4 121 ? 8.849 17.085 -39.963 0.97 102.83 121 PRO A O 1
ATOM 2731 N N . SER D 4 122 ? 8.671 16.053 -37.964 1.00 107.75 122 SER A N 1
ATOM 2732 C CA . SER D 4 122 ? 7.324 16.530 -37.668 1.00 100.69 122 SER A CA 1
ATOM 2733 C C . SER D 4 122 ? 6.289 15.831 -38.544 1.00 106.61 122 SER A C 1
ATOM 2734 O O . SER D 4 122 ? 5.229 16.390 -38.837 1.00 92.77 122 SER A O 1
ATOM 2742 N N . LYS D 4 123 ? 6.598 14.604 -38.968 1.00 119.00 123 LYS A N 1
ATOM 2743 C CA . LYS D 4 123 ? 5.677 13.779 -39.739 1.00 95.17 123 LYS A CA 1
ATOM 2744 C C . LYS D 4 123 ? 4.740 13.015 -38.808 1.00 91.08 123 LYS A C 1
ATOM 2745 O O . LYS D 4 123 ? 4.242 11.941 -39.160 1.00 75.71 123 LYS A O 1
ATOM 2764 N N . ARG D 4 124 ? 4.494 13.564 -37.617 1.00 81.42 124 ARG A N 1
ATOM 2765 C CA . ARG D 4 124 ? 3.655 12.902 -36.626 1.00 80.91 124 ARG A CA 1
ATOM 2766 C C . ARG D 4 124 ? 2.187 12.881 -37.026 1.00 60.67 124 ARG A C 1
ATOM 2767 O O . ARG D 4 124 ? 1.411 12.125 -36.432 1.00 73.63 124 ARG A O 1
ATOM 2788 N N . TRP D 4 125 ? 1.793 13.677 -38.020 1.00 54.46 125 TRP A N 1
ATOM 2789 C CA . TRP D 4 125 ? 0.417 13.701 -38.500 1.00 57.65 125 TRP A CA 1
ATOM 2790 C C . TRP D 4 125 ? 0.055 12.478 -39.331 1.00 58.33 125 TRP A C 1
ATOM 2791 O O . TRP D 4 125 ? -1.068 12.418 -39.844 1.00 69.72 125 TRP A O 1
ATOM 2812 N N . ALA D 4 126 ? 0.964 11.513 -39.480 1.00 60.99 126 ALA A N 1
ATOM 2813 C CA . ALA D 4 126 ? 0.711 10.384 -40.370 1.00 68.91 126 ALA A CA 1
ATOM 2814 C C . ALA D 4 126 ? -0.566 9.649 -39.980 1.00 65.45 126 ALA A C 1
ATOM 2815 O O . ALA D 4 126 ? -1.396 9.326 -40.838 1.00 63.98 126 ALA A O 1
ATOM 2822 N N . LYS D 4 127 ? -0.745 9.380 -38.687 1.00 44.98 127 LYS A N 1
ATOM 2823 C CA . LYS D 4 127 ? -1.885 8.616 -38.199 1.00 72.05 127 LYS A CA 1
ATOM 2824 C C . LYS D 4 127 ? -2.978 9.506 -37.613 1.00 71.24 127 LYS A C 1
ATOM 2825 O O . LYS D 4 127 ? -3.806 9.028 -36.830 1.00 65.92 127 LYS A O 1
ATOM 2844 N N . VAL D 4 128 ? -3.002 10.783 -37.983 1.00 66.32 128 VAL A N 1
ATOM 2845 C CA . VAL D 4 128 ? -4.058 11.701 -37.57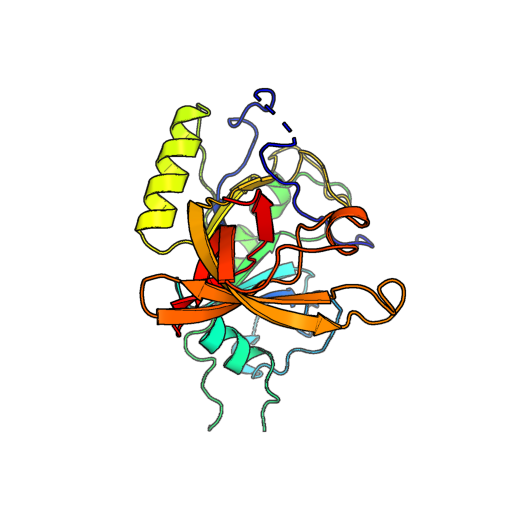9 1.00 46.67 128 VAL A CA 1
ATOM 2846 C C . VAL D 4 128 ? -5.087 11.771 -38.696 1.00 51.81 128 VAL A C 1
ATOM 2847 O O . VAL D 4 128 ? -4.756 11.675 -39.884 1.00 57.30 128 VAL A O 1
ATOM 2860 N N . ARG D 4 129 ? -6.351 11.941 -38.312 1.00 51.64 129 ARG A N 1
ATOM 2861 C CA . ARG D 4 129 ? -7.443 12.047 -39.267 1.00 51.24 129 ARG A CA 1
ATOM 2862 C C . ARG D 4 129 ? -8.376 13.174 -38.848 1.00 59.65 129 ARG A C 1
ATOM 2863 O O . ARG D 4 129 ? -8.444 13.554 -37.677 1.00 47.45 129 ARG A O 1
ATOM 2884 N N . PHE D 4 130 ? -9.099 13.705 -39.831 1.00 48.12 130 PHE A N 1
ATOM 2885 C CA . PHE D 4 130 ? -10.059 14.786 -39.618 1.00 58.96 130 PHE A CA 1
ATOM 2886 C C . PHE D 4 130 ? -11.452 14.168 -39.656 1.00 55.19 130 PHE A C 1
ATOM 2887 O O . PHE D 4 130 ? -12.050 13.997 -40.719 1.00 53.99 130 PHE A O 1
ATOM 2904 N N . MET D 4 131 ? -11.968 13.828 -38.477 1.00 52.30 131 MET A N 1
ATOM 2905 C CA . MET D 4 131 ? -13.265 13.164 -38.351 1.00 48.66 131 MET A CA 1
ATOM 2906 C C . MET D 4 131 ? -14.356 14.227 -38.386 1.00 47.29 131 MET A C 1
ATOM 2907 O O . MET D 4 131 ? -14.804 14.728 -37.354 1.00 52.64 131 MET A O 1
ATOM 2921 N N . ALA D 4 132 ? -14.790 14.577 -39.594 1.00 51.80 132 ALA A N 1
ATOM 2922 C CA . ALA D 4 132 ? -15.815 15.600 -39.756 1.00 55.35 132 ALA A CA 1
ATOM 2923 C C . ALA D 4 132 ? -17.146 15.120 -39.190 1.00 44.74 132 ALA A C 1
ATOM 2924 O O . ALA D 4 132 ? -17.515 13.951 -39.336 1.00 56.21 132 ALA A O 1
ATOM 2931 N N . PHE D 4 133 ? -17.872 16.034 -38.540 1.00 48.33 133 PHE A N 1
ATOM 2932 C CA . PHE D 4 133 ? -19.158 15.705 -37.939 1.00 48.97 133 PHE A CA 1
ATOM 2933 C C . PHE D 4 133 ? -20.274 16.692 -38.249 1.00 40.07 133 PHE A C 1
ATOM 2934 O O . PHE D 4 133 ? -21.424 16.411 -37.896 1.00 53.25 133 PHE A O 1
ATOM 2951 N N . ASP D 4 134 ? -19.990 17.825 -38.887 1.00 44.57 134 ASP A N 1
ATOM 2952 C CA . ASP D 4 134 ? -21.049 18.770 -39.216 1.00 47.15 134 ASP A CA 1
ATOM 2953 C C . ASP D 4 134 ? -20.497 19.844 -40.142 1.00 51.24 134 ASP A C 1
ATOM 2954 O O . ASP D 4 134 ? -19.281 20.013 -40.275 1.00 54.65 134 ASP A O 1
ATOM 2963 N N . MET D 4 135 ? -21.417 20.564 -40.783 1.00 61.25 135 MET A N 1
ATOM 2964 C CA . MET D 4 135 ? -21.096 21.727 -41.596 1.00 73.42 135 MET A CA 1
ATOM 2965 C C . MET D 4 135 ? -21.940 22.888 -41.082 1.00 67.11 135 MET A C 1
ATOM 2966 O O . MET D 4 135 ? -23.151 22.716 -40.859 1.00 71.54 135 MET A O 1
ATOM 2980 N N . PRO D 4 136 ? -21.357 24.083 -40.878 1.00 70.59 136 PRO A N 1
ATOM 2981 C CA . PRO D 4 136 ? -22.109 25.218 -40.327 1.00 67.41 136 PRO A CA 1
ATOM 2982 C C . PRO D 4 136 ? -22.990 25.919 -41.361 1.00 77.27 136 PRO A C 1
ATOM 2983 O O . PRO D 4 136 ? -22.957 27.141 -41.506 1.00 91.91 136 PRO A O 1
ATOM 2994 N N . VAL D 4 137 ? -23.792 25.136 -42.077 1.00 80.70 137 VAL A N 1
ATOM 2995 C CA . VAL D 4 137 ? -24.635 25.667 -43.142 1.00 82.12 137 VA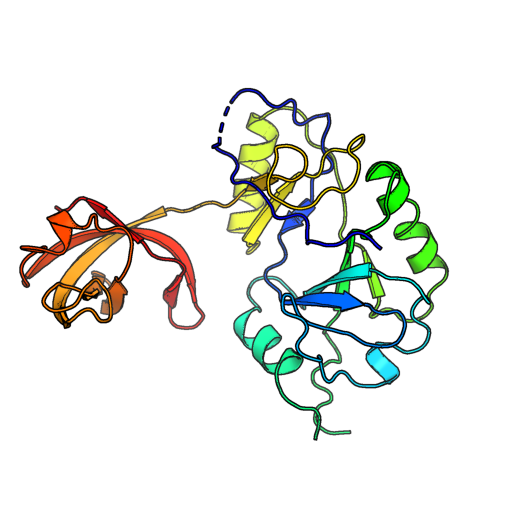L A CA 1
ATOM 2996 C C . VAL D 4 137 ? -25.928 26.209 -42.549 1.00 95.14 137 VAL A C 1
ATOM 2997 O O . VAL D 4 137 ? -26.496 25.631 -41.613 1.00 88.32 137 VAL A O 1
ATOM 3010 N N . ALA D 4 138 ? -26.404 27.321 -43.103 1.00 106.59 138 ALA A N 1
ATOM 3011 C CA . ALA D 4 138 ? -27.613 27.974 -42.621 1.00 97.95 138 ALA A CA 1
ATOM 3012 C C . ALA D 4 138 ? -28.827 27.467 -43.388 1.00 94.47 138 ALA A C 1
ATOM 3013 O O . ALA D 4 138 ? -28.846 27.492 -44.623 1.00 108.71 138 ALA A O 1
ATOM 3020 N N . GLY D 4 139 ? -29.835 27.004 -42.652 1.00 94.12 139 GLY A N 1
ATOM 3021 C CA . GLY D 4 139 ? -31.105 26.633 -43.245 1.00 84.69 139 GLY A CA 1
ATOM 3022 C C . GLY D 4 139 ? -31.099 25.304 -43.972 1.00 91.00 139 GLY A C 1
ATOM 3023 O O . GLY D 4 139 ? -31.458 25.237 -45.151 1.00 80.33 139 GLY A O 1
ATOM 3027 N N . GLN D 4 140 ? -30.696 24.238 -43.284 1.00 95.41 140 GLN A N 1
ATOM 3028 C CA . GLN D 4 140 ? -30.757 22.901 -43.858 1.00 87.30 140 GLN A CA 1
ATOM 3029 C C . GLN D 4 140 ? -30.547 21.885 -42.745 1.00 72.84 140 GLN A C 1
ATOM 3030 O O . GLN D 4 140 ? -29.715 22.095 -41.859 1.00 75.21 140 GLN A O 1
ATOM 3044 N N . SER D 4 141 ? -31.303 20.792 -42.800 1.00 70.54 141 SER A N 1
ATOM 3045 C CA . SER D 4 141 ? -31.298 19.815 -41.721 1.00 77.42 141 SER A CA 1
ATOM 3046 C C . SER D 4 141 ? -29.958 19.094 -41.640 1.00 69.74 141 SER A C 1
ATOM 3047 O O . SER D 4 141 ? -29.242 18.948 -42.634 1.00 72.67 141 SER A O 1
ATOM 3055 N N . PHE D 4 142 ? -29.627 18.630 -40.432 1.00 59.96 142 PHE A N 1
ATOM 3056 C CA . PHE D 4 142 ? -28.399 17.866 -40.244 1.00 75.17 142 PHE A CA 1
ATOM 3057 C C . PHE D 4 142 ? -28.386 16.613 -41.107 1.00 65.18 142 PHE A C 1
ATOM 3058 O O . PHE D 4 142 ? -27.318 16.181 -41.557 1.00 67.37 142 PHE A O 1
ATOM 3075 N N . ASP D 4 143 ? -29.555 16.014 -41.345 1.00 70.41 143 ASP A N 1
ATOM 3076 C CA . ASP D 4 143 ? -29.623 14.869 -42.246 1.00 78.71 143 ASP A CA 1
ATOM 3077 C C . ASP D 4 143 ? -29.066 15.228 -43.617 1.00 67.15 143 ASP A C 1
ATOM 3078 O O . ASP D 4 143 ? -28.332 14.441 -44.225 1.00 59.42 143 ASP A O 1
ATOM 3087 N N . SER D 4 144 ? -29.396 16.423 -44.114 1.00 59.24 144 SER A N 1
ATOM 3088 C CA . SER D 4 144 ? -28.873 16.864 -45.402 1.00 76.80 144 SER A CA 1
ATOM 3089 C C . SER D 4 144 ? -27.380 17.153 -45.321 1.00 72.79 144 SER A C 1
ATOM 3090 O O . SER D 4 144 ? -26.623 16.801 -46.233 1.00 57.80 144 SER A O 1
ATOM 3098 N N . ARG D 4 145 ? -26.937 17.795 -44.236 1.00 71.38 145 ARG A N 1
ATOM 3099 C CA . ARG D 4 145 ? -25.517 18.096 -44.085 1.00 69.41 145 ARG A CA 1
ATOM 3100 C C . ARG D 4 145 ? -24.696 16.817 -43.987 1.00 55.99 145 ARG A C 1
ATOM 3101 O O . ARG D 4 145 ? -23.617 16.715 -44.583 1.00 59.85 145 ARG A O 1
ATOM 3122 N N . LEU D 4 146 ? -25.192 15.827 -43.242 1.00 53.73 146 LEU A N 1
ATOM 3123 C CA . LEU D 4 146 ? -24.527 14.529 -43.197 1.00 70.98 146 LEU A CA 1
ATOM 3124 C C . LEU D 4 146 ? -24.401 13.939 -44.596 1.00 71.73 146 LEU A C 1
ATOM 3125 O O . LEU D 4 146 ? -23.327 13.472 -44.993 1.00 62.75 146 LEU A O 1
ATOM 3141 N N . ASN D 4 147 ? -25.498 13.947 -45.358 1.00 68.72 147 ASN A N 1
ATOM 3142 C CA . ASN D 4 147 ? -25.450 13.442 -46.725 1.00 73.72 147 ASN A CA 1
ATOM 3143 C C . ASN D 4 147 ? -24.389 14.170 -47.538 1.00 61.81 147 ASN A C 1
ATOM 3144 O O . ASN D 4 147 ? -23.648 13.546 -48.306 1.00 68.19 147 ASN A O 1
ATOM 3155 N N A MET D 4 148 ? -24.287 15.491 -47.376 0.30 65.58 148 MET A N 1
ATOM 3156 N N B MET D 4 148 ? -24.304 15.494 -47.383 0.70 65.55 148 MET A N 1
ATOM 3157 C CA A MET D 4 148 ? -23.273 16.233 -48.116 0.30 65.25 148 MET A CA 1
ATOM 3158 C CA B MET D 4 148 ? -23.283 16.263 -48.088 0.70 65.23 148 MET A CA 1
ATOM 3159 C C A MET D 4 148 ? -21.871 15.845 -47.663 0.30 64.88 148 MET A C 1
ATOM 3160 C C B MET D 4 148 ? -21.885 15.835 -47.662 0.70 64.83 148 MET A C 1
ATOM 3161 O O A MET D 4 148 ? -20.953 15.748 -48.487 0.30 66.39 148 MET A O 1
ATOM 3162 O O B MET D 4 148 ? -20.986 15.701 -48.501 0.70 66.45 148 MET A O 1
ATOM 3189 N N . LEU D 4 149 ? -21.682 15.619 -46.361 1.00 60.76 149 LEU A N 1
ATOM 3190 C CA . LEU D 4 149 ? -20.379 15.175 -45.873 1.00 65.23 149 LEU A CA 1
ATOM 3191 C C . LEU D 4 149 ? -19.956 13.883 -46.558 1.00 59.08 149 LEU A C 1
ATOM 3192 O O . LEU D 4 149 ? -18.827 13.765 -47.047 1.00 69.43 149 LEU A O 1
ATOM 3209 N N . ASN D 4 150 ? -20.858 12.900 -46.607 1.00 71.07 150 ASN A N 1
ATOM 3210 C CA . ASN D 4 150 ? -20.538 11.636 -47.260 1.00 69.41 150 ASN A CA 1
ATOM 3211 C C . ASN D 4 150 ? -20.240 11.843 -48.740 1.00 73.22 150 ASN A C 1
ATOM 3212 O O . ASN D 4 150 ? -19.378 11.161 -49.308 1.00 75.03 150 ASN A O 1
ATOM 3223 N N . ASN D 4 151 ? -20.942 12.779 -49.383 1.00 67.16 151 ASN A N 1
ATOM 3224 C CA . ASN D 4 151 ? -20.657 13.083 -50.782 1.00 72.70 151 ASN A CA 1
ATOM 3225 C C . ASN D 4 151 ? -19.258 13.662 -50.942 1.00 71.29 151 ASN A C 1
ATOM 3226 O O . ASN D 4 151 ? -18.540 13.321 -51.890 1.00 78.37 151 ASN A O 1
ATOM 3237 N N . LEU D 4 152 ? -18.851 14.539 -50.022 1.00 62.77 152 LEU A N 1
ATOM 3238 C CA . LEU D 4 152 ? -17.535 15.159 -50.122 1.00 63.14 152 LEU A CA 1
ATOM 3239 C C . LEU D 4 152 ? -16.416 14.156 -49.876 1.00 62.85 152 LEU A C 1
ATOM 3240 O O . LEU D 4 152 ? -15.323 14.303 -50.436 1.00 69.26 152 LEU A O 1
ATOM 3256 N N . LYS D 4 153 ? -16.659 13.136 -49.051 1.00 54.83 153 LYS A N 1
ATOM 3257 C CA . LYS D 4 153 ? -15.625 12.140 -48.793 1.00 77.59 153 LYS A CA 1
ATOM 3258 C C . LYS D 4 153 ? -15.351 11.307 -50.039 1.00 70.08 153 LYS A C 1
ATOM 3259 O O . LYS D 4 153 ? -14.196 11.148 -50.450 1.00 75.76 153 LYS A O 1
ATOM 3278 N N . GLU D 4 154 ? -16.406 10.764 -50.653 1.00 73.17 154 GLU A N 1
ATOM 3279 C CA . GLU D 4 154 ? -16.229 9.963 -51.860 1.00 83.08 154 GLU A CA 1
ATOM 3280 C C . GLU D 4 154 ? -15.537 10.756 -52.960 1.00 78.06 154 GLU A C 1
ATOM 3281 O O . GLU D 4 154 ? -14.821 10.178 -53.785 1.00 83.67 154 GLU A O 1
ATOM 3293 N N . ALA D 4 155 ? -15.732 12.075 -52.988 1.00 77.38 155 ALA A N 1
ATOM 3294 C CA . ALA D 4 155 ? -15.088 12.943 -53.962 1.00 72.18 155 ALA A CA 1
ATOM 3295 C C . ALA D 4 155 ? -13.776 13.526 -53.449 1.00 68.06 155 ALA A C 1
ATOM 3296 O O . ALA D 4 155 ? -13.289 14.516 -54.005 1.00 74.23 155 ALA A O 1
ATOM 3303 N N . THR D 4 156 ? -13.198 12.937 -52.407 1.00 64.04 156 THR A N 1
ATOM 3304 C CA . THR D 4 156 ? -11.945 13.416 -51.825 1.00 70.79 156 THR A CA 1
ATOM 3305 C C . THR D 4 156 ? -10.947 12.266 -51.805 1.00 73.05 156 THR A C 1
ATOM 3306 O O . THR D 4 156 ? -11.167 11.274 -51.080 1.00 79.18 156 THR A O 1
ATOM 3317 N N . PRO D 4 157 ? -9.847 12.342 -52.563 1.00 74.91 157 PRO A N 1
ATOM 3318 C CA . PRO D 4 157 ? -8.896 11.219 -52.577 1.00 71.94 157 PRO A CA 1
ATOM 3319 C C . PRO D 4 157 ? -8.095 11.076 -51.296 1.00 70.46 157 PRO A C 1
ATOM 3320 O O . PRO D 4 157 ? -7.613 9.973 -51.009 1.00 68.33 157 PRO A O 1
ATOM 3331 N N . ASN D 4 158 ? -7.944 12.137 -50.518 1.00 67.45 158 ASN A N 1
ATOM 3332 C CA . ASN D 4 158 ? -7.093 12.093 -49.333 1.00 67.08 158 ASN A CA 1
ATOM 3333 C C . ASN D 4 158 ? -7.771 11.288 -48.228 1.00 58.35 158 ASN A C 1
ATOM 3334 O O . ASN D 4 158 ? -8.899 11.621 -47.840 1.00 68.55 158 ASN A O 1
ATOM 3345 N N . PRO D 4 159 ? -7.140 10.236 -47.693 1.00 67.45 159 PRO A N 1
ATOM 3346 C CA . PRO D 4 159 ? -7.780 9.471 -46.610 1.00 65.74 159 PRO A CA 1
ATOM 3347 C C . PRO D 4 159 ? -7.766 10.178 -45.264 1.00 60.92 159 PRO A C 1
ATOM 3348 O O . PRO D 4 159 ? -8.431 9.704 -44.333 1.00 57.41 159 PRO A O 1
ATOM 3359 N N . THR D 4 160 ? -7.030 11.283 -45.125 1.00 66.06 160 THR A N 1
ATOM 3360 C CA . THR D 4 160 ? -7.066 12.041 -43.879 1.00 54.06 160 THR A CA 1
ATOM 3361 C C . THR D 4 160 ? -8.439 12.656 -43.644 1.00 58.84 160 THR A C 1
ATOM 3362 O O . THR D 4 160 ? -8.834 12.870 -42.492 1.00 57.66 160 THR A O 1
ATOM 3373 N N . PHE D 4 161 ? -9.171 12.950 -44.715 1.00 54.17 161 PHE A N 1
ATOM 3374 C CA . PHE D 4 161 ? -10.530 13.460 -44.602 1.00 51.89 161 PHE A CA 1
ATOM 3375 C C . PHE D 4 161 ? -11.483 12.290 -44.394 1.00 56.52 161 PHE A C 1
ATOM 3376 O O . PHE D 4 161 ? -11.620 11.431 -45.273 1.00 65.99 161 PHE A O 1
ATOM 3393 N N . ALA D 4 162 ? -12.131 12.249 -43.233 1.00 62.00 162 ALA A N 1
ATOM 3394 C CA . ALA D 4 162 ? -13.057 11.183 -42.883 1.00 59.64 162 ALA A CA 1
ATOM 3395 C C . ALA D 4 162 ? -14.361 11.799 -42.389 1.00 57.29 162 ALA A C 1
ATOM 3396 O O . ALA D 4 162 ? -14.505 13.022 -42.307 1.00 54.45 162 ALA A O 1
ATOM 3403 N N . VAL D 4 163 ? -15.319 10.936 -42.061 1.00 40.11 163 VAL A N 1
ATOM 3404 C CA . VAL D 4 163 ? -16.631 11.359 -41.585 1.00 47.35 163 VAL A CA 1
ATOM 3405 C C . VAL D 4 163 ? -17.018 10.465 -40.418 1.00 60.03 163 VAL A C 1
ATOM 3406 O O . VAL D 4 163 ? -16.965 9.235 -40.526 1.00 56.19 163 VAL A O 1
ATOM 3419 N N . VAL D 4 164 ? -17.404 11.082 -39.300 1.00 51.53 164 VAL A N 1
ATOM 3420 C CA . VAL D 4 164 ? -17.798 10.314 -38.127 1.00 44.80 164 VAL A CA 1
ATOM 3421 C C . VAL D 4 164 ? -18.961 9.404 -38.489 1.00 49.05 164 VAL A C 1
ATOM 3422 O O . VAL D 4 164 ? -19.928 9.827 -39.136 1.00 49.57 164 VAL A O 1
ATOM 3435 N N . SER D 4 165 ? -18.870 8.145 -38.071 1.00 45.66 165 SER A N 1
ATOM 3436 C CA . SER D 4 165 ? -19.932 7.187 -38.341 1.00 52.07 165 SER A CA 1
ATOM 3437 C C . SER D 4 165 ? -21.174 7.549 -37.538 1.00 52.62 165 SER A C 1
ATOM 3438 O O . SER D 4 165 ? -21.097 7.804 -36.332 1.00 44.05 165 SER A O 1
ATOM 3446 N N . GLN D 4 166 ? -22.321 7.570 -38.211 1.00 50.78 166 GLN A N 1
ATOM 3447 C CA . GLN D 4 166 ? -23.597 7.892 -37.591 1.00 45.22 166 GLN A CA 1
ATOM 3448 C C . GLN D 4 166 ? -24.502 6.672 -37.665 1.00 56.32 166 GLN A C 1
ATOM 3449 O O . GLN D 4 166 ? -24.699 6.106 -38.745 1.00 59.36 166 GLN A O 1
ATOM 3463 N N . PHE D 4 167 ? -25.042 6.268 -36.518 1.00 53.96 167 PHE A N 1
ATOM 3464 C CA . PHE D 4 167 ? -25.951 5.135 -36.425 1.00 56.72 167 PHE A CA 1
ATOM 3465 C C . PHE D 4 167 ? -27.204 5.567 -35.670 1.00 56.64 1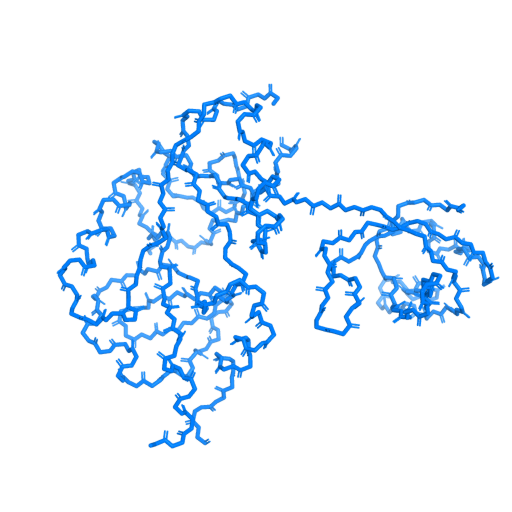67 PHE A C 1
ATOM 3466 O O . PHE D 4 167 ? -27.346 6.726 -35.268 1.00 52.11 167 PHE A O 1
ATOM 3483 N N . THR D 4 168 ? -28.121 4.621 -35.478 1.00 52.30 168 THR A N 1
ATOM 3484 C CA . THR D 4 168 ? -29.411 4.886 -34.856 1.00 56.52 168 THR A CA 1
ATOM 3485 C C . THR D 4 168 ? -29.613 3.974 -33.654 1.00 53.85 168 THR A C 1
ATOM 3486 O O . THR D 4 168 ? -29.235 2.799 -33.681 1.00 52.14 168 THR A O 1
ATOM 3497 N N . LEU D 4 169 ? -30.207 4.529 -32.601 1.00 63.01 169 LEU A N 1
ATOM 3498 C CA . LEU D 4 169 ? -30.652 3.786 -31.432 1.00 55.39 169 LEU A CA 1
ATOM 3499 C C . LEU D 4 169 ? -32.143 4.040 -31.226 1.00 78.46 169 LEU A C 1
ATOM 3500 O O . LEU D 4 169 ? -32.720 4.973 -31.791 1.00 71.08 169 LEU A O 1
ATOM 3516 N N . SER D 4 170 ? -32.770 3.199 -30.403 1.00 87.35 170 SER A N 1
ATOM 3517 C CA . SER D 4 170 ? -34.212 3.271 -30.191 1.00 79.20 170 SER A CA 1
ATOM 3518 C C . SER D 4 170 ? -34.522 3.712 -28.763 1.00 75.26 170 SER A C 1
ATOM 3519 O O . SER D 4 170 ? -34.709 4.905 -28.507 1.00 87.07 170 SER A O 1
ATOM 3527 N N . SER D 4 171 ? -34.564 2.767 -27.825 1.00 77.60 171 SER A N 1
ATOM 3528 C CA . SER D 4 171 ? -34.946 3.075 -26.454 1.00 71.36 171 SER A CA 1
ATOM 3529 C C . SER D 4 171 ? -33.841 3.848 -25.740 1.00 68.67 171 SER A C 1
ATOM 3530 O O . SER D 4 171 ? -32.685 3.882 -26.171 1.00 66.83 171 SER A O 1
ATOM 3538 N N . VAL D 4 172 ? -34.212 4.474 -24.620 1.00 67.96 172 VAL A N 1
ATOM 3539 C CA . VAL D 4 172 ? -33.200 5.055 -23.746 1.00 69.15 172 VAL A CA 1
ATOM 3540 C C . VAL D 4 172 ? -32.340 3.954 -23.146 1.00 61.33 172 VAL A C 1
ATOM 3541 O O . VAL D 4 172 ? -31.156 4.166 -22.853 1.00 50.43 172 VAL A O 1
ATOM 3554 N N . ASN D 4 173 ? -32.912 2.763 -22.956 1.00 52.45 173 ASN A N 1
ATOM 3555 C CA . ASN D 4 173 ? -32.127 1.630 -22.483 1.00 63.55 173 ASN A CA 1
ATOM 3556 C C . ASN D 4 173 ? -31.049 1.258 -23.491 1.00 64.08 173 ASN A C 1
ATOM 3557 O O . ASN D 4 173 ? -29.926 0.905 -23.112 1.00 63.45 173 ASN A O 1
ATOM 3568 N N . ALA D 4 174 ? -31.372 1.331 -24.785 1.00 54.61 174 ALA A N 1
ATOM 3569 C CA . ALA D 4 174 ? -30.370 1.074 -25.814 1.00 60.22 174 ALA A CA 1
ATOM 3570 C C . ALA D 4 174 ? -29.237 2.088 -25.735 1.00 62.90 174 ALA A C 1
ATOM 3571 O O . ALA D 4 174 ? -28.073 1.753 -25.988 1.00 53.13 174 ALA A O 1
ATOM 3578 N N . LEU D 4 175 ? -29.558 3.334 -25.384 1.00 52.91 175 LEU A N 1
ATOM 3579 C CA . LEU D 4 175 ? -28.527 4.356 -25.240 1.00 56.41 175 LEU A CA 1
ATOM 3580 C C . LEU D 4 175 ? -27.617 4.048 -24.059 1.00 55.15 175 LEU A C 1
ATOM 3581 O O . LEU D 4 175 ? -26.388 4.121 -24.172 1.00 51.69 175 LEU A O 1
ATOM 3597 N N . GLU D 4 176 ? -28.206 3.702 -22.913 1.00 53.29 176 GLU A N 1
ATOM 3598 C CA . GLU D 4 176 ? -27.406 3.415 -21.728 1.00 61.28 176 GLU A CA 1
ATOM 3599 C C . GLU D 4 176 ? -26.459 2.247 -21.976 1.00 61.02 176 GLU A C 1
ATOM 3600 O O . GLU D 4 176 ? -25.297 2.281 -21.555 1.00 63.62 176 GLU A O 1
ATOM 3612 N N . GLU D 4 177 ? -26.936 1.208 -22.665 1.00 61.79 177 GLU A N 1
ATOM 3613 C CA . GLU D 4 177 ? -26.097 0.041 -22.922 1.00 62.30 177 GLU A CA 1
ATOM 3614 C C . GLU D 4 177 ? -24.980 0.367 -23.905 1.00 48.01 177 GLU A C 1
ATOM 3615 O O . GLU D 4 177 ? -23.844 -0.087 -23.731 1.00 49.67 177 GLU A O 1
ATOM 3627 N N . LYS D 4 178 ? -25.282 1.144 -24.947 1.00 44.07 178 LYS A N 1
ATOM 3628 C CA . LYS D 4 178 ? -24.241 1.528 -25.896 1.00 51.72 178 LYS A CA 1
ATOM 3629 C C . LYS D 4 178 ? -23.194 2.405 -25.225 1.00 44.65 178 LYS A C 1
ATOM 3630 O O . LYS D 4 178 ? -21.991 2.242 -25.461 1.00 49.52 178 LYS A O 1
ATOM 3649 N N . LEU D 4 179 ? -23.632 3.342 -24.384 1.00 47.13 179 LEU A N 1
ATOM 3650 C CA . LEU D 4 179 ? -22.693 4.179 -23.646 1.00 52.32 179 LEU A CA 1
ATOM 3651 C C . LEU D 4 179 ? -21.755 3.326 -22.801 1.00 49.44 179 LEU A C 1
ATOM 3652 O O . LEU D 4 179 ? -20.534 3.522 -22.816 1.00 52.27 179 LEU A O 1
ATOM 3668 N N . GLU D 4 180 ? -22.312 2.368 -22.056 1.00 50.18 180 GLU A N 1
ATOM 3669 C CA . GLU D 4 180 ? -21.487 1.468 -21.255 1.00 51.70 180 GLU A CA 1
ATOM 3670 C C . GLU D 4 180 ? -20.474 0.736 -22.126 1.00 47.74 180 GLU A C 1
ATOM 3671 O O . GLU D 4 180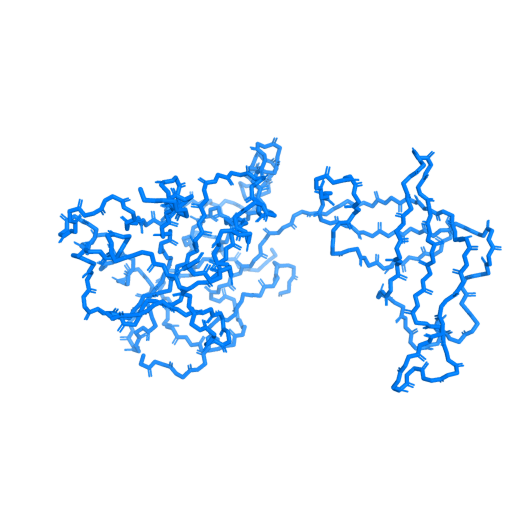 ? -19.282 0.684 -21.803 1.00 54.95 180 GLU A O 1
ATOM 3683 N N . GLN D 4 181 ? -20.933 0.164 -23.240 1.00 41.21 181 GLN A N 1
ATOM 3684 C CA . GLN D 4 181 ? -20.036 -0.581 -24.119 1.00 54.56 181 GLN A CA 1
ATOM 3685 C C . GLN D 4 181 ? -18.924 0.314 -24.650 1.00 47.45 181 GLN A C 1
ATOM 3686 O O . GLN D 4 181 ? -17.743 -0.052 -24.611 0.63 41.29 181 GLN A O 1
ATOM 3700 N N . VAL D 4 182 ? -19.282 1.498 -25.149 1.00 55.97 182 VAL A N 1
ATOM 3701 C CA . VAL D 4 182 ? -18.278 2.422 -25.670 1.00 41.20 182 VAL A CA 1
ATOM 3702 C C . VAL D 4 182 ? -17.291 2.802 -24.573 1.00 41.04 182 VAL A C 1
ATOM 3703 O O . VAL D 4 182 ? -16.071 2.778 -24.774 1.00 47.02 182 VAL A O 1
ATOM 3716 N N . THR D 4 183 ? -17.805 3.158 -23.394 1.00 44.18 183 THR A N 1
ATOM 3717 C CA . THR D 4 183 ? -16.933 3.544 -22.288 1.00 37.21 183 THR A CA 1
ATOM 3718 C C . THR D 4 183 ? -15.949 2.429 -21.956 1.00 53.51 183 THR A C 1
ATOM 3719 O O . THR D 4 183 ? -14.741 2.666 -21.833 1.00 61.68 183 THR A O 1
ATOM 3730 N N . LEU D 4 184 ? -16.451 1.200 -21.811 1.00 56.80 184 LEU A N 1
ATOM 3731 C CA . LEU D 4 184 ? -15.581 0.072 -21.496 1.00 56.67 184 LEU A CA 1
ATOM 3732 C C . LEU D 4 184 ? -14.600 -0.212 -22.624 1.00 49.71 184 LEU A C 1
ATOM 3733 O O . LEU D 4 184 ? -13.506 -0.733 -22.377 1.00 58.95 184 LEU A O 1
ATOM 3749 N N . SER D 4 185 ? -14.964 0.119 -23.860 1.00 47.03 185 SER A N 1
ATOM 3750 C CA . SER D 4 185 ? -14.081 -0.082 -25.000 1.00 49.36 185 SER A CA 1
ATOM 3751 C C . SER D 4 185 ? -13.098 1.066 -25.196 1.00 54.02 185 SER A C 1
ATOM 3752 O O . SER D 4 185 ? -12.417 1.107 -26.226 1.00 60.25 185 SER A O 1
ATOM 3760 N N . GLY D 4 186 ? -13.010 1.993 -24.242 1.00 46.01 186 GLY A N 1
ATOM 3761 C CA . GLY D 4 186 ? -12.076 3.095 -24.321 1.00 56.03 186 GLY A CA 1
ATOM 3762 C C . GLY D 4 186 ? -12.633 4.380 -24.893 1.00 50.13 186 GLY A C 1
ATOM 3763 O O . GLY D 4 186 ? -11.916 5.389 -24.908 1.00 54.70 186 GLY A O 1
ATOM 3767 N N . GLY D 4 187 ? -13.878 4.383 -25.364 1.00 49.29 187 GLY A N 1
ATOM 3768 C CA . GLY D 4 187 ? -14.457 5.594 -25.904 1.00 50.89 187 GLY A CA 1
ATOM 3769 C C . GLY D 4 187 ? -14.771 6.614 -24.826 1.00 39.14 187 GLY A C 1
ATOM 3770 O O . GLY D 4 187 ? -14.879 6.304 -23.639 1.00 62.02 187 GLY A O 1
ATOM 3774 N N . GLU D 4 188 ? -14.921 7.866 -25.261 1.00 43.87 188 GLU A N 1
ATOM 3775 C CA . GLU D 4 188 ? -15.191 8.967 -24.344 1.00 45.82 188 GLU A CA 1
ATOM 3776 C C . GLU D 4 188 ? -16.672 9.129 -24.031 1.00 43.56 188 GLU A C 1
ATOM 3777 O O . GLU D 4 188 ? -17.019 9.545 -22.919 1.00 52.19 188 GLU A O 1
ATOM 3789 N N . GLY D 4 189 ? -17.548 8.826 -24.979 1.00 41.29 189 GLY A N 1
ATOM 3790 C CA . GLY D 4 189 ? -18.974 8.989 -24.763 1.00 38.54 189 GLY A CA 1
ATOM 3791 C C . GLY D 4 189 ? -19.716 8.970 -26.089 1.00 50.66 189 GLY A C 1
ATOM 3792 O O . GLY D 4 189 ? -19.197 8.498 -27.099 1.00 41.45 189 GLY A O 1
ATOM 3796 N N . LEU D 4 190 ? -20.938 9.497 -26.054 1.00 44.93 190 LEU A N 1
ATOM 3797 C CA . LEU D 4 190 ? -21.812 9.514 -27.215 1.00 58.39 190 LEU A CA 1
ATOM 3798 C C . LEU D 4 190 ? -22.274 10.936 -27.498 1.00 59.51 190 LEU A C 1
ATOM 3799 O O . LEU D 4 190 ? -22.300 11.797 -26.615 1.00 46.21 190 LEU A O 1
ATOM 3815 N N . MET D 4 191 ? -22.639 11.165 -28.757 1.00 39.97 191 MET A N 1
ATOM 3816 C CA . MET D 4 191 ? -23.203 12.428 -29.206 1.00 43.58 191 MET A CA 1
ATOM 3817 C C . MET D 4 191 ? -24.510 12.150 -29.930 1.00 48.98 191 MET A C 1
ATOM 3818 O O . MET D 4 191 ? -24.616 11.182 -30.690 1.00 44.75 191 MET A O 1
ATOM 3832 N N . LEU D 4 192 ? -25.506 12.994 -29.680 1.00 48.48 192 LEU A N 1
ATOM 3833 C CA . LEU D 4 192 ? -26.825 12.865 -30.285 1.00 59.49 192 LEU A CA 1
ATOM 3834 C C . LEU D 4 192 ? -27.124 14.143 -31.053 1.00 42.63 192 LEU A C 1
ATOM 3835 O O . LEU D 4 192 ? -27.174 15.226 -30.462 1.00 46.96 192 LEU A O 1
ATOM 3851 N N A HIS D 4 193 ? -27.319 14.015 -32.363 0.70 60.06 193 HIS A N 1
ATOM 3852 N N B HIS D 4 193 ? -27.319 14.015 -32.363 0.30 60.35 193 HIS A N 1
ATOM 3853 C CA A HIS D 4 193 ? -27.614 15.150 -33.228 0.70 58.76 193 HIS A CA 1
ATOM 3854 C CA B HIS D 4 193 ? -27.612 15.151 -33.229 0.30 60.28 193 HIS A CA 1
ATOM 3855 C C A HIS D 4 193 ? -28.956 14.908 -33.901 0.70 53.21 193 HIS A C 1
ATOM 3856 C C B HIS D 4 193 ? -28.954 14.910 -33.904 0.30 52.06 193 HIS A C 1
ATOM 3857 O O A HIS D 4 193 ? -29.122 13.921 -34.625 0.70 53.53 193 HIS A O 1
ATOM 3858 O O B HIS D 4 193 ? -29.119 13.925 -34.632 0.30 54.45 193 HIS A O 1
ATOM 3885 N N . HIS D 4 194 ? -29.907 15.807 -33.661 1.00 48.76 194 HIS A N 1
ATOM 3886 C CA . HIS D 4 194 ? -31.246 15.646 -34.209 1.00 54.82 194 HIS A CA 1
ATOM 3887 C C . HIS D 4 194 ? -31.206 15.682 -35.732 1.00 57.81 194 HIS A C 1
ATOM 3888 O O . HIS D 4 194 ? -30.555 16.544 -36.331 1.00 55.77 194 HIS A O 1
ATOM 3903 N N . LYS D 4 195 ? -31.919 14.743 -36.357 1.00 60.84 195 LYS A N 1
ATOM 3904 C CA . LYS D 4 195 ? -31.856 14.598 -37.809 1.00 68.31 195 LYS A CA 1
ATOM 3905 C C . LYS D 4 195 ? -32.481 15.796 -38.513 1.00 56.25 195 LYS A C 1
ATOM 3906 O O . LYS D 4 195 ? -31.876 16.384 -39.416 1.00 65.93 195 LYS A O 1
ATOM 3925 N N . LYS D 4 196 ? -33.697 16.173 -38.111 1.00 69.34 196 LYS A N 1
ATOM 3926 C CA . LYS D 4 196 ? -34.471 17.205 -38.791 1.00 68.87 196 LYS A CA 1
ATOM 3927 C C . LYS D 4 196 ? -34.255 18.594 -38.199 1.00 76.86 196 LYS A C 1
ATOM 3928 O O . LYS D 4 196 ? -35.152 19.443 -38.281 1.00 94.65 196 LYS A O 1
ATOM 3947 N N . ALA D 4 197 ? -33.091 18.852 -37.611 1.00 77.43 197 ALA A N 1
ATOM 3948 C CA . ALA D 4 197 ? -32.810 20.116 -36.947 1.00 78.05 197 ALA A CA 1
ATOM 3949 C C . ALA D 4 197 ? -31.864 20.959 -37.790 1.00 66.16 197 ALA A C 1
ATOM 3950 O O . ALA D 4 197 ? -30.923 20.437 -38.397 1.00 73.71 197 ALA A O 1
ATOM 3957 N N . PHE D 4 198 ? -32.119 22.264 -37.821 1.00 65.20 198 PHE A N 1
ATOM 3958 C CA . PHE D 4 198 ? -31.256 23.206 -38.515 1.00 66.91 198 PHE A CA 1
ATOM 3959 C C . PHE D 4 198 ? -30.144 23.679 -37.589 1.00 60.75 198 PHE A C 1
ATOM 3960 O O . PHE D 4 198 ? -30.292 23.699 -36.364 1.00 58.84 198 PHE A O 1
ATOM 3977 N N . TYR D 4 199 ? -29.023 24.064 -38.191 1.00 59.28 199 TYR A N 1
ATOM 3978 C CA . TYR D 4 199 ? -27.887 24.541 -37.417 1.00 68.60 199 TYR A CA 1
ATOM 3979 C C . TYR D 4 199 ? -28.241 25.842 -36.707 1.00 69.59 199 TYR A C 1
ATOM 3980 O O . TYR D 4 199 ? -28.891 26.724 -37.275 1.00 74.92 199 TYR A O 1
ATOM 3998 N N . HIS D 4 200 ? -27.813 25.955 -35.452 1.00 69.27 200 HIS A N 1
ATOM 3999 C CA . HIS D 4 200 ? -28.077 27.149 -34.660 1.00 77.62 200 HIS A CA 1
ATOM 4000 C C . HIS D 4 200 ? -27.104 27.183 -33.492 1.00 66.20 200 HIS A C 1
ATOM 4001 O O . HIS D 4 200 ? -26.907 26.168 -32.818 1.00 57.66 200 HIS A O 1
ATOM 4015 N N . SER D 4 201 ? -26.501 28.345 -33.260 1.00 54.59 201 SER A N 1
ATOM 4016 C CA . SER D 4 201 ? -25.514 28.477 -32.201 1.00 69.09 201 SER A CA 1
ATOM 4017 C C . SER D 4 201 ? -26.137 28.171 -30.842 1.00 65.16 201 SER A C 1
ATOM 4018 O O . SER D 4 201 ? -27.360 28.159 -30.673 1.00 57.45 201 SER A O 1
ATOM 4026 N N . GLY D 4 202 ? -25.271 27.917 -29.864 1.00 65.16 202 GLY A N 1
ATOM 4027 C CA . GLY D 4 202 ? -25.711 27.698 -28.503 1.00 56.69 202 GLY A CA 1
ATOM 4028 C C . GLY D 4 202 ? -26.115 26.261 -28.233 1.00 63.72 202 GLY A C 1
ATOM 4029 O O . GLY D 4 202 ? -25.996 25.365 -29.070 1.00 59.70 202 GLY A O 1
ATOM 4033 N N . ARG D 4 203 ? -26.613 26.050 -27.019 1.00 59.84 203 ARG A N 1
ATOM 4034 C CA . ARG D 4 203 ? -27.014 24.732 -26.550 1.00 57.55 203 ARG A CA 1
ATOM 4035 C C . ARG D 4 203 ? -28.519 24.555 -26.693 1.00 49.82 203 ARG A C 1
ATOM 4036 O O . ARG D 4 203 ? -29.290 25.497 -26.486 1.00 63.33 203 ARG A O 1
ATOM 4057 N N . SER D 4 204 ? -28.928 23.344 -27.053 1.00 56.34 204 SER A N 1
ATOM 4058 C CA . SER D 4 204 ? -30.338 22.983 -27.156 1.00 59.00 204 SER A CA 1
ATOM 4059 C C . SER D 4 204 ? -30.413 21.465 -27.260 1.00 55.30 204 SER A C 1
ATOM 4060 O O . SER D 4 204 ? -29.388 20.776 -27.294 1.00 63.47 204 SER A O 1
ATOM 4068 N N . ASP D 4 205 ? -31.639 20.945 -27.308 1.00 63.24 205 ASP A N 1
ATOM 4069 C CA . ASP D 4 205 ? -31.841 19.509 -27.457 1.00 58.19 205 ASP A CA 1
ATOM 4070 C C . ASP D 4 205 ? -31.502 19.005 -28.852 1.00 59.38 205 ASP A C 1
ATOM 4071 O O . ASP D 4 205 ? -31.569 17.793 -29.081 1.00 54.59 205 ASP A O 1
ATOM 4080 N N . LYS D 4 206 ? -31.140 19.890 -29.783 1.00 48.10 206 LYS A N 1
ATOM 4081 C CA . LYS D 4 206 ? -30.782 19.457 -31.128 1.00 66.97 206 LYS A CA 1
ATOM 4082 C C . LYS D 4 206 ? -29.434 18.748 -31.164 1.00 63.49 206 LYS A C 1
ATOM 4083 O O . LYS D 4 206 ? -29.191 17.957 -32.083 1.00 55.89 206 LYS A O 1
ATOM 4102 N N . LEU D 4 207 ? -28.559 19.010 -30.193 1.00 51.64 207 LEU A N 1
ATOM 4103 C CA . LEU D 4 207 ? -27.231 18.404 -30.144 1.00 49.03 207 LEU A CA 1
ATOM 4104 C C . LEU D 4 207 ? -26.901 18.121 -28.685 1.00 56.15 207 LEU A C 1
ATOM 4105 O O . LEU D 4 207 ? -26.574 19.044 -27.932 1.00 51.47 207 LEU A O 1
ATOM 4121 N N . ILE D 4 208 ? -26.970 16.851 -28.290 1.00 50.62 208 ILE A N 1
ATOM 4122 C CA . ILE D 4 208 ? -26.858 16.461 -26.890 1.00 42.54 208 ILE A CA 1
ATOM 4123 C C . ILE D 4 208 ? -25.570 15.677 -26.681 1.00 52.79 208 ILE A C 1
ATOM 4124 O O . ILE D 4 208 ? -25.069 14.995 -27.582 1.00 61.67 208 ILE A O 1
ATOM 4140 N N . LYS D 4 209 ? -25.040 15.782 -25.465 1.00 60.69 209 LYS A N 1
ATOM 4141 C CA . LYS D 4 209 ? -23.750 15.227 -25.085 1.00 53.26 209 LYS A CA 1
ATOM 4142 C C . LYS D 4 209 ? -23.967 14.216 -23.969 1.00 56.77 209 LYS A C 1
ATOM 4143 O O . LYS D 4 209 ? -24.665 14.507 -22.992 1.00 53.35 209 LYS A O 1
ATOM 4162 N N . VAL D 4 210 ? -23.373 13.033 -24.112 1.00 52.62 210 VAL A N 1
ATOM 4163 C CA . VAL D 4 210 ? -23.590 11.931 -23.182 1.00 52.41 210 VAL A CA 1
ATOM 4164 C C . VAL D 4 210 ? -22.234 11.395 -22.744 1.00 52.84 210 VAL A C 1
ATOM 4165 O O . VAL D 4 210 ? -21.453 10.920 -23.577 1.00 57.47 210 VAL A O 1
ATOM 4178 N N . LYS D 4 211 ? -21.962 11.462 -21.442 1.00 56.33 211 LYS A N 1
ATOM 4179 C CA . LYS D 4 211 ? -20.711 10.981 -20.875 1.00 51.50 211 LYS A CA 1
ATOM 4180 C C . LYS D 4 211 ? -20.991 10.319 -19.534 1.00 65.04 211 LYS A C 1
ATOM 4181 O O . LYS D 4 211 ? -21.904 10.720 -18.807 1.00 51.84 211 LYS A O 1
ATOM 4200 N N . GLN D 4 212 ? -20.200 9.300 -19.213 1.00 59.23 212 GLN A N 1
ATOM 4201 C CA . GLN D 4 212 ? -20.294 8.640 -17.920 1.00 56.30 212 GLN A CA 1
ATOM 4202 C C . GLN D 4 212 ? -19.321 9.265 -16.926 1.00 56.36 212 GLN A C 1
ATOM 4203 O O . GLN D 4 212 ? -18.340 9.914 -17.296 1.00 66.31 212 GLN A O 1
ATOM 4217 N N . PHE D 4 213 ? -19.609 9.053 -15.645 1.00 52.13 213 PHE A N 1
ATOM 4218 C CA . PHE D 4 213 ? -18.748 9.521 -14.571 1.00 59.99 213 PHE A CA 1
ATOM 4219 C C . PHE D 4 213 ? -18.972 8.645 -13.349 1.00 63.79 213 PHE A C 1
ATOM 4220 O O . PHE D 4 213 ? -20.076 8.141 -13.124 1.00 62.67 213 PHE A O 1
ATOM 4237 N N . GLU D 4 214 ? -17.914 8.465 -12.566 1.00 69.29 214 GLU A N 1
ATOM 4238 C CA . GLU D 4 214 ? -17.978 7.707 -11.327 1.00 70.36 214 GLU A CA 1
ATOM 4239 C C . GLU D 4 214 ? -17.593 8.607 -10.160 1.00 62.55 214 GLU A C 1
ATOM 4240 O O . GLU D 4 214 ? -17.184 9.758 -10.337 1.00 58.68 214 GLU A O 1
ATOM 4252 N N . ASP D 4 215 ? -17.730 8.063 -8.957 1.00 78.16 215 ASP A N 1
ATOM 4253 C CA . ASP D 4 215 ? -17.365 8.753 -7.730 1.00 62.34 215 ASP A CA 1
ATOM 4254 C C . ASP D 4 215 ? -16.135 8.099 -7.114 1.00 65.55 215 ASP A C 1
ATOM 4255 O O . ASP D 4 215 ? -15.739 6.989 -7.476 1.00 60.37 215 ASP A O 1
ATOM 4264 N N . ALA D 4 216 ? -15.530 8.813 -6.170 1.00 55.85 216 ALA A N 1
ATOM 4265 C CA . ALA D 4 216 ? -14.348 8.326 -5.472 1.00 61.46 216 ALA A CA 1
ATOM 4266 C C . ALA D 4 216 ? -14.074 9.252 -4.299 1.00 56.78 216 ALA A C 1
ATOM 4267 O O . ALA D 4 216 ? -14.554 10.388 -4.260 1.00 66.54 216 ALA A O 1
ATOM 4274 N N . GLU D 4 217 ? -13.298 8.751 -3.344 1.00 66.96 217 GLU A N 1
ATOM 4275 C CA . GLU D 4 217 ? -12.950 9.499 -2.146 1.00 75.16 217 GLU A CA 1
ATOM 4276 C C . GLU D 4 217 ? -11.465 9.839 -2.147 1.00 57.95 217 GLU A C 1
ATOM 4277 O O . GLU D 4 217 ? -10.649 9.142 -2.757 1.00 63.24 217 GLU A O 1
ATOM 4289 N N . ALA D 4 218 ? -11.126 10.924 -1.456 1.00 51.41 218 ALA A N 1
ATOM 4290 C CA . ALA D 4 218 ? -9.743 11.349 -1.318 1.00 59.50 218 ALA A CA 1
ATOM 4291 C C . ALA D 4 218 ? -9.607 12.171 -0.046 1.00 68.19 218 ALA A C 1
ATOM 4292 O O . ALA D 4 218 ? -10.555 12.832 0.386 1.00 64.25 218 ALA A O 1
ATOM 4299 N N . LYS D 4 219 ? -8.417 12.124 0.546 1.00 69.30 219 LYS A N 1
ATOM 4300 C CA . LYS D 4 219 ? -8.120 12.854 1.771 1.00 66.98 219 LYS A CA 1
ATOM 4301 C C . LYS D 4 219 ? -7.463 14.183 1.425 1.00 58.54 219 LYS A C 1
ATOM 4302 O O . LYS D 4 219 ? -6.467 14.216 0.695 1.00 65.51 219 LYS A O 1
ATOM 4321 N N . VAL D 4 220 ? -8.023 15.272 1.951 1.00 59.38 220 VAL A N 1
ATOM 4322 C CA . VAL D 4 220 ? -7.472 16.599 1.700 1.00 58.79 220 VAL A CA 1
ATOM 4323 C C . VAL D 4 220 ? -6.153 16.748 2.445 1.00 61.22 220 VAL A C 1
ATOM 4324 O O . VAL D 4 220 ? -6.060 16.459 3.645 1.00 60.56 220 VAL A O 1
ATOM 4337 N N . LEU D 4 221 ? -5.122 17.207 1.730 1.00 63.24 221 LEU A N 1
ATOM 4338 C CA . LEU D 4 221 ? -3.788 17.355 2.294 1.00 62.83 221 LEU A CA 1
ATOM 4339 C C . LEU D 4 221 ? -3.381 18.800 2.545 1.00 67.82 221 LEU A C 1
ATOM 4340 O O . LEU D 4 221 ? -2.501 19.036 3.377 1.00 54.46 221 LEU A O 1
ATOM 4356 N N . ALA D 4 222 ? -3.983 19.762 1.853 1.00 66.49 222 ALA A N 1
ATOM 4357 C CA . ALA D 4 222 ? -3.595 21.159 2.002 1.00 56.65 222 ALA A CA 1
ATOM 4358 C C . ALA D 4 222 ? -4.630 22.026 1.300 1.00 61.71 222 ALA A C 1
ATOM 4359 O O . ALA D 4 222 ? -5.442 21.541 0.508 1.00 61.58 222 ALA A O 1
ATOM 4366 N N . HIS D 4 223 ? -4.589 23.319 1.609 1.00 61.37 223 HIS A N 1
ATOM 4367 C CA . HIS D 4 223 ? -5.452 24.315 0.997 1.00 59.49 223 HIS A CA 1
ATOM 4368 C C . HIS D 4 223 ? -4.628 25.223 0.093 1.00 54.92 223 HIS A C 1
ATOM 4369 O O . HIS D 4 223 ? -3.420 25.387 0.286 1.00 51.98 223 HIS A O 1
ATOM 4383 N N . PHE D 4 224 ? -5.293 25.813 -0.897 1.00 55.59 224 PHE A N 1
ATOM 4384 C CA . PHE D 4 224 ? -4.662 26.757 -1.809 1.00 55.04 224 PHE A CA 1
ATOM 4385 C C . PHE D 4 224 ? -5.548 27.985 -1.937 1.00 50.49 224 PHE A C 1
ATOM 4386 O O . PHE D 4 224 ? -6.742 27.867 -2.229 1.00 51.20 224 PHE A O 1
ATOM 4403 N N . ALA D 4 225 ? -4.958 29.157 -1.718 1.00 63.17 225 ALA A N 1
ATOM 4404 C CA . ALA D 4 225 ? -5.719 30.398 -1.716 1.00 62.19 225 ALA A CA 1
ATOM 4405 C C . ALA D 4 225 ? -6.292 30.685 -3.098 1.00 60.77 225 ALA A C 1
ATOM 4406 O O . ALA D 4 225 ? -5.623 30.502 -4.119 1.00 56.13 225 ALA A O 1
ATOM 4413 N N . GLY D 4 226 ? -7.545 31.140 -3.123 1.00 57.20 226 GLY A N 1
ATOM 4414 C CA . GLY D 4 226 ? -8.176 31.502 -4.371 1.00 71.68 226 GLY A CA 1
ATOM 4415 C C . GLY D 4 226 ? -7.785 32.891 -4.840 1.00 73.14 226 GLY A C 1
ATOM 4416 O O . GLY D 4 226 ? -7.329 33.738 -4.072 1.00 75.01 226 GLY A O 1
ATOM 4420 N N . LYS D 4 227 ? -7.972 33.118 -6.135 1.00 67.55 227 LYS A N 1
ATOM 4421 C CA . LYS D 4 227 ? -7.642 34.380 -6.778 1.00 54.83 227 LYS A CA 1
ATOM 4422 C C . LYS D 4 227 ? -8.915 35.075 -7.244 1.00 69.65 227 LYS A C 1
ATOM 4423 O O . LYS D 4 227 ? -10.011 34.508 -7.218 1.00 62.96 227 LYS A O 1
ATOM 4442 N N . GLY D 4 228 ? -8.756 36.323 -7.673 1.00 58.87 228 GLY A N 1
ATOM 4443 C CA . GLY D 4 228 ? -9.890 37.069 -8.193 1.00 40.81 228 GLY A CA 1
ATOM 4444 C C . GLY D 4 228 ? -10.975 37.220 -7.146 1.00 56.71 228 GLY A C 1
ATOM 4445 O O . GLY D 4 228 ? -10.719 37.602 -6.000 1.00 61.15 228 GLY A O 1
ATOM 4449 N N . LYS D 4 229 ? -12.214 36.914 -7.540 1.00 70.96 229 LYS A N 1
ATOM 4450 C CA . LYS D 4 229 ? -13.339 37.039 -6.620 1.00 64.22 229 LYS A CA 1
ATOM 4451 C C . LYS D 4 229 ? -13.198 36.125 -5.411 1.00 73.76 229 LYS A C 1
ATOM 4452 O O . LYS D 4 229 ? -13.775 36.417 -4.357 1.00 77.61 229 LYS A O 1
ATOM 4471 N N . PHE D 4 230 ? -12.446 35.027 -5.535 1.00 60.00 230 PHE A N 1
ATOM 4472 C CA . PHE D 4 230 ? -12.190 34.121 -4.421 1.00 64.52 230 PHE A CA 1
ATOM 4473 C C . PHE D 4 230 ? -10.981 34.540 -3.594 1.00 70.86 230 PHE A C 1
ATOM 4474 O O . PHE D 4 230 ? -10.344 33.693 -2.954 1.00 70.62 230 PHE A O 1
ATOM 4491 N N . LYS D 4 231 ? -10.650 35.828 -3.590 1.00 74.52 231 LYS A N 1
ATOM 4492 C CA . LYS D 4 231 ? -9.577 36.321 -2.740 1.00 74.81 231 LYS A CA 1
ATOM 4493 C C . LYS D 4 231 ? -9.932 36.093 -1.277 1.00 81.81 231 LYS A C 1
ATOM 4494 O O . LYS D 4 231 ? -11.087 36.248 -0.870 1.00 73.83 231 LYS A O 1
ATOM 4513 N N . GLY D 4 232 ? -8.932 35.716 -0.483 1.00 82.12 232 GLY A N 1
ATOM 4514 C CA . GLY D 4 232 ? -9.179 35.395 0.909 1.00 76.51 232 GLY A CA 1
ATOM 4515 C C . GLY D 4 232 ? -10.077 34.198 1.114 1.00 76.62 232 GLY A C 1
ATOM 4516 O O . GLY D 4 232 ? -10.627 34.023 2.204 1.00 81.95 232 GLY A O 1
ATOM 4520 N N . MET D 4 233 ? -10.246 33.367 0.088 1.00 84.75 233 MET A N 1
ATOM 4521 C CA . MET D 4 233 ? -11.071 32.171 0.156 1.00 68.99 233 MET A CA 1
ATOM 4522 C C . MET D 4 233 ? -10.286 30.999 -0.417 1.00 66.65 233 MET A C 1
ATOM 4523 O O . MET D 4 233 ? -9.224 31.169 -1.022 1.00 62.43 233 MET A O 1
ATOM 4537 N N . MET D 4 234 ? -10.821 29.798 -0.222 1.00 63.51 234 MET A N 1
ATOM 4538 C CA . MET D 4 234 ? -10.164 28.593 -0.707 1.00 59.65 234 MET A CA 1
ATOM 4539 C C . MET D 4 234 ? -10.382 28.449 -2.208 1.00 59.62 234 MET A C 1
ATOM 4540 O O . MET D 4 234 ? -11.519 28.501 -2.688 1.00 63.74 234 MET A O 1
ATOM 4554 N N . GLY D 4 235 ? -9.290 28.261 -2.943 1.00 48.12 235 GLY A N 1
ATOM 4555 C CA . GLY D 4 235 ? -9.363 28.072 -4.378 1.00 53.05 235 GLY A CA 1
ATOM 4556 C C . GLY D 4 235 ? -9.403 26.610 -4.770 1.00 57.26 235 GLY A C 1
ATOM 4557 O O . GLY D 4 235 ? -10.201 26.211 -5.624 1.00 52.09 235 GLY A O 1
ATOM 4561 N N . SER D 4 236 ? -8.546 25.799 -4.152 1.00 39.07 236 SER A N 1
ATOM 4562 C CA . SER D 4 236 ? -8.491 24.377 -4.453 1.00 55.50 236 SER A CA 1
ATOM 4563 C C . SER D 4 236 ? -7.984 23.626 -3.232 1.00 48.60 236 SER A C 1
ATOM 4564 O O . SER D 4 236 ? -7.503 24.218 -2.263 1.00 57.66 236 SER A O 1
ATOM 4572 N N . LEU D 4 237 ? -8.098 22.300 -3.296 1.00 61.96 237 LEU A N 1
ATOM 4573 C CA . LEU D 4 237 ? -7.661 21.411 -2.229 1.00 56.98 237 LEU A CA 1
ATOM 4574 C C . LEU D 4 237 ? -6.743 20.352 -2.816 1.00 54.75 237 LEU A C 1
ATOM 4575 O O . LEU D 4 237 ? -7.081 19.725 -3.825 1.00 58.94 237 LEU A O 1
ATOM 4591 N N . LEU D 4 238 ? -5.587 20.152 -2.188 1.00 54.50 238 LEU A N 1
ATOM 4592 C CA . LEU D 4 238 ? -4.676 19.085 -2.594 1.00 57.48 238 LEU A CA 1
ATOM 4593 C C . LEU D 4 238 ? -5.144 17.796 -1.933 1.00 54.74 238 LEU A C 1
ATOM 4594 O O . LEU D 4 238 ? -4.832 17.530 -0.771 1.00 68.11 238 LEU A O 1
ATOM 4610 N N . VAL D 4 239 ? -5.896 16.993 -2.676 1.00 48.81 239 VAL A N 1
ATOM 4611 C CA . VAL D 4 239 ? -6.445 15.757 -2.163 1.00 58.69 239 VAL A CA 1
ATOM 4612 C C . VAL D 4 239 ? -5.569 14.597 -2.623 1.00 58.27 239 VAL A C 1
ATOM 4613 O O . VAL D 4 239 ? -4.708 14.741 -3.487 1.00 56.85 239 VAL A O 1
ATOM 4626 N N . GLU D 4 240 ? -5.794 13.424 -2.035 1.00 56.79 240 GLU A N 1
ATOM 4627 C CA . GLU D 4 240 ? -5.031 12.231 -2.378 1.00 71.15 240 GLU A CA 1
ATOM 4628 C C . GLU D 4 240 ? -5.942 11.020 -2.267 1.00 65.18 240 GLU A C 1
ATOM 4629 O O . GLU D 4 240 ? -6.659 10.869 -1.274 1.00 67.95 240 GLU A O 1
ATOM 4641 N N . THR D 4 241 ? -5.911 10.166 -3.283 1.00 51.89 241 THR A N 1
ATOM 4642 C CA . THR D 4 241 ? -6.750 8.983 -3.293 1.00 48.26 241 THR A CA 1
ATOM 4643 C C . THR D 4 241 ? -6.102 7.866 -2.482 1.00 70.57 241 THR A C 1
ATOM 4644 O O . THR D 4 241 ? -4.886 7.862 -2.270 1.00 66.33 241 THR A O 1
ATOM 4655 N N . PRO D 4 242 ? -6.896 6.902 -2.009 1.00 66.01 242 PRO A N 1
ATOM 4656 C CA . PRO D 4 242 ? -6.308 5.777 -1.263 1.00 70.13 242 PRO A CA 1
ATOM 4657 C C . PRO D 4 242 ? -5.192 5.072 -2.011 1.00 60.03 242 PRO A C 1
ATOM 4658 O O . PRO D 4 242 ? -4.277 4.529 -1.378 1.00 64.83 242 PRO A O 1
ATOM 4669 N N . ALA D 4 243 ? -5.233 5.065 -3.343 1.00 54.51 243 ALA A N 1
ATOM 4670 C CA . ALA D 4 243 ? -4.186 4.429 -4.132 1.00 62.16 243 ALA A CA 1
ATOM 4671 C C . ALA D 4 243 ? -2.900 5.242 -4.177 1.00 66.62 243 ALA A C 1
ATOM 4672 O O . ALA D 4 243 ? -1.927 4.788 -4.790 1.00 60.69 243 ALA A O 1
ATOM 4679 N N . GLY D 4 244 ? -2.867 6.419 -3.557 1.00 64.44 244 GLY A N 1
ATOM 4680 C CA . GLY D 4 244 ? -1.668 7.231 -3.531 1.00 65.32 244 GLY A CA 1
ATOM 4681 C C . GLY D 4 244 ? -1.561 8.259 -4.633 1.00 64.78 244 GLY A C 1
ATOM 4682 O O . GLY D 4 244 ? -0.468 8.789 -4.859 1.00 63.13 244 GLY A O 1
ATOM 4686 N N . VAL D 4 245 ? -2.656 8.562 -5.326 1.00 63.76 245 VAL A N 1
ATOM 4687 C CA . VAL D 4 245 ? -2.662 9.544 -6.404 1.00 63.56 245 VAL A CA 1
ATOM 4688 C C . VAL D 4 245 ? -3.116 10.880 -5.836 1.00 57.57 245 VAL A C 1
ATOM 4689 O O . VAL D 4 245 ? -4.188 10.974 -5.225 1.00 51.63 245 VAL A O 1
ATOM 4702 N N . GLN D 4 246 ? -2.307 11.913 -6.045 1.00 52.89 246 GLN A N 1
ATOM 4703 C CA . GLN D 4 246 ? -2.585 13.250 -5.543 1.00 68.41 246 GLN A CA 1
ATOM 4704 C C . GLN D 4 246 ? -2.955 14.172 -6.696 1.00 64.05 246 GLN A C 1
ATOM 4705 O O . GLN D 4 246 ? -2.353 14.112 -7.773 1.00 62.76 246 GLN A O 1
ATOM 4719 N N . PHE D 4 247 ? -3.948 15.025 -6.462 1.00 51.79 247 PHE A N 1
ATOM 4720 C CA . PHE D 4 247 ? -4.384 15.988 -7.461 1.00 47.39 247 PHE A CA 1
ATOM 4721 C C . PHE D 4 247 ? -5.110 17.117 -6.749 1.00 53.34 247 PHE A C 1
ATOM 4722 O O . PHE D 4 247 ? -5.589 16.957 -5.623 1.00 54.69 247 PHE A O 1
ATOM 4739 N N . LYS D 4 248 ? -5.188 18.260 -7.421 1.00 51.97 248 LYS A N 1
ATOM 4740 C CA . LYS D 4 248 ? -5.867 19.424 -6.875 1.00 52.42 248 LYS A CA 1
ATOM 4741 C C . LYS D 4 248 ? -7.339 19.396 -7.267 1.00 55.01 248 LYS A C 1
ATOM 4742 O O . LYS D 4 248 ? -7.673 19.308 -8.453 1.00 54.30 248 LYS A O 1
ATOM 4761 N N . LEU D 4 249 ? -8.213 19.470 -6.266 1.00 58.42 249 LEU A N 1
ATOM 4762 C CA . LEU D 4 249 ? -9.655 19.552 -6.474 1.00 56.76 249 LEU A CA 1
ATOM 4763 C C . LEU D 4 249 ? -10.057 21.013 -6.303 1.00 54.78 249 LEU A C 1
ATOM 4764 O O . LEU D 4 249 ? -10.001 21.550 -5.192 1.00 63.23 249 LEU A O 1
ATOM 4780 N N . GLY D 4 250 ? -10.462 21.653 -7.400 1.00 48.70 250 GLY A N 1
ATOM 4781 C CA . GLY D 4 250 ? -10.606 23.096 -7.417 1.00 50.79 250 GLY A CA 1
ATOM 4782 C C . GLY D 4 250 ? -11.967 23.635 -7.811 1.00 54.45 250 GLY A C 1
ATOM 4783 O O . GLY D 4 250 ? -12.156 24.855 -7.843 1.00 46.00 250 GLY A O 1
ATOM 4787 N N . THR D 4 251 ? -12.924 22.762 -8.114 1.00 40.85 251 THR A N 1
ATOM 4788 C CA . THR D 4 251 ? -14.246 23.217 -8.513 1.00 44.20 251 THR A CA 1
ATOM 4789 C C . THR D 4 251 ? -15.306 22.304 -7.916 1.00 38.99 251 THR A C 1
ATOM 4790 O O . THR D 4 251 ? -15.022 21.191 -7.466 1.00 42.04 251 THR A O 1
ATOM 4801 N N . GLY D 4 252 ? -16.544 22.792 -7.930 1.00 45.37 252 GLY A N 1
ATOM 4802 C CA . GLY D 4 252 ? -17.661 22.096 -7.332 1.00 62.18 252 GLY A CA 1
ATOM 4803 C C . GLY D 4 252 ? -18.086 22.641 -5.987 1.00 55.92 252 GLY A C 1
ATOM 4804 O O . GLY D 4 252 ? -19.157 22.264 -5.497 1.00 54.45 252 GLY A O 1
ATOM 4808 N N . PHE D 4 253 ? -17.286 23.517 -5.382 1.00 55.68 253 PHE A N 1
ATOM 4809 C CA . PHE D 4 253 ? -17.613 24.098 -4.089 1.00 61.07 253 PHE A CA 1
ATOM 4810 C C . PHE D 4 253 ? -18.493 25.326 -4.271 1.00 67.15 253 PHE A C 1
ATOM 4811 O O . PHE D 4 253 ? -18.244 26.160 -5.146 1.00 51.03 253 PHE A O 1
ATOM 4828 N N . SER D 4 254 ? -19.521 25.434 -3.435 1.00 65.29 254 SER A N 1
ATOM 4829 C CA . SER D 4 254 ? -20.264 26.678 -3.344 1.00 67.66 254 SER A CA 1
ATOM 4830 C C . SER D 4 254 ? -19.385 27.754 -2.716 1.00 63.46 254 SER A C 1
ATOM 4831 O O . SER D 4 254 ? -18.356 27.469 -2.096 1.00 61.07 254 SER A O 1
ATOM 4839 N N . GLU D 4 255 ? -19.799 29.011 -2.882 1.00 71.15 255 GLU A N 1
ATOM 4840 C CA . GLU D 4 255 ? -19.024 30.106 -2.310 1.00 76.43 255 GLU A CA 1
ATOM 4841 C C . GLU D 4 255 ? -18.993 30.030 -0.790 1.00 81.10 255 GLU A C 1
ATOM 4842 O O . GLU D 4 255 ? -18.008 30.445 -0.169 1.00 82.59 255 GLU A O 1
ATOM 4854 N N . LYS D 4 256 ? -20.051 29.501 -0.173 1.00 70.58 256 LYS A N 1
ATOM 4855 C CA . LYS D 4 256 ? -20.029 29.305 1.272 1.00 77.38 256 LYS A CA 1
ATOM 4856 C C . LYS D 4 256 ? -19.073 28.183 1.652 1.00 78.68 256 LYS A C 1
ATOM 4857 O O . LYS D 4 256 ? -18.374 28.273 2.668 1.00 70.29 256 LYS A O 1
ATOM 4876 N N . GLU D 4 257 ? -19.027 27.117 0.850 1.00 72.80 257 GLU A N 1
ATOM 4877 C CA . GLU D 4 257 ? -18.106 26.021 1.130 1.00 55.73 257 GLU A CA 1
ATOM 4878 C C . GLU D 4 257 ? -16.656 26.468 1.006 1.00 79.00 257 GLU A C 1
ATOM 4879 O O . GLU D 4 257 ? -15.781 25.933 1.697 1.00 71.40 257 GLU A O 1
ATOM 4891 N N . ARG D 4 258 ? -16.379 27.445 0.138 1.00 71.70 258 ARG A N 1
ATOM 4892 C CA . ARG D 4 258 ? -15.021 27.965 0.025 1.00 70.62 258 ARG A CA 1
ATOM 4893 C C . ARG D 4 258 ? -14.609 28.716 1.283 1.00 82.64 258 ARG A C 1
ATOM 4894 O O . ARG D 4 258 ? -13.429 28.708 1.651 1.00 72.84 258 ARG A O 1
ATOM 4915 N N . ARG D 4 259 ? -15.557 29.374 1.947 1.00 82.11 259 ARG A N 1
ATOM 4916 C CA . ARG D 4 259 ? -15.317 29.943 3.266 1.00 76.25 259 ARG A CA 1
ATOM 4917 C C . ARG D 4 259 ? -15.507 28.845 4.306 1.00 75.43 259 ARG A C 1
ATOM 4918 O O . ARG D 4 259 ? -16.573 28.223 4.370 1.00 88.45 259 ARG A O 1
ATOM 4939 N N . ALA D 4 260 ? -14.478 28.597 5.109 1.00 78.84 260 ALA A N 1
ATOM 4940 C CA . ALA D 4 260 ? -14.485 27.457 6.017 1.00 89.17 260 ALA A CA 1
ATOM 4941 C C . ALA D 4 260 ? -14.612 26.176 5.200 1.00 66.66 260 ALA A C 1
ATOM 4942 O O . ALA D 4 260 ? -15.664 25.522 5.220 1.00 61.37 260 ALA A O 1
ATOM 4949 N N . PRO D 4 261 ? -13.570 25.792 4.469 1.00 67.65 261 PRO A N 1
ATOM 4950 C CA . PRO D 4 261 ? -13.651 24.604 3.616 1.00 68.96 261 PRO A CA 1
ATOM 4951 C C . PRO D 4 261 ? -13.380 23.337 4.405 1.00 66.70 261 PRO A C 1
ATOM 4952 O O . PRO D 4 261 ? -13.109 23.393 5.615 1.00 79.22 261 PRO A O 1
ATOM 4963 N N . PRO D 4 262 ? -13.447 22.174 3.759 1.00 63.13 262 PRO A N 1
ATOM 4964 C CA . PRO D 4 262 ? -13.082 20.924 4.443 1.00 75.98 262 PRO A CA 1
ATOM 4965 C C . PRO D 4 262 ? -11.676 21.006 5.017 1.00 72.85 262 PRO A C 1
ATOM 4966 O O . PRO D 4 262 ? -10.704 21.249 4.298 1.00 71.48 262 PRO A O 1
ATOM 4977 N N . ALA D 4 263 ? -11.574 20.797 6.326 1.00 81.62 263 ALA A N 1
ATOM 4978 C CA . ALA D 4 263 ? -10.293 20.904 7.007 1.00 74.52 263 ALA A CA 1
ATOM 4979 C C . ALA D 4 263 ? -9.335 19.819 6.531 1.00 68.46 263 ALA A C 1
ATOM 4980 O O . ALA D 4 263 ? -9.746 18.746 6.081 1.00 60.97 263 ALA A O 1
ATOM 4987 N N . VAL D 4 264 ? -8.036 20.108 6.644 1.00 68.07 264 VAL A N 1
ATOM 4988 C CA . VAL D 4 264 ? -7.023 19.138 6.252 1.00 55.52 264 VAL A CA 1
ATOM 4989 C C . VAL D 4 264 ? -7.185 17.877 7.089 1.00 65.15 264 VAL A C 1
ATOM 4990 O O . VAL D 4 264 ? -7.498 17.935 8.285 1.00 77.51 264 VAL A O 1
ATOM 5003 N N . GLY D 4 265 ? -6.969 16.724 6.457 1.00 71.01 265 GLY A N 1
ATOM 5004 C CA . GLY D 4 265 ? -7.112 15.441 7.105 1.00 72.22 265 GLY A CA 1
ATOM 5005 C C . GLY D 4 265 ? -8.461 14.783 6.905 1.00 54.66 265 GLY A C 1
ATOM 5006 O O . GLY D 4 265 ? -8.581 13.570 7.116 1.00 64.17 265 GLY A O 1
ATOM 5010 N N . SER D 4 266 ? -9.476 15.547 6.508 1.00 56.74 266 SER A N 1
ATOM 5011 C CA . SER D 4 266 ? -10.796 14.994 6.254 1.00 62.94 266 SER A CA 1
ATOM 5012 C C . SER D 4 266 ? -10.820 14.306 4.890 1.00 71.70 266 SER A C 1
ATOM 5013 O O . SER D 4 266 ? -9.848 14.332 4.131 1.00 75.34 266 SER A O 1
ATOM 5021 N N . TRP D 4 267 ? -11.947 13.673 4.575 1.00 52.62 267 TRP A N 1
ATOM 5022 C CA . TRP D 4 267 ? -12.142 12.987 3.306 1.00 71.40 267 TRP A CA 1
ATOM 5023 C C . TRP D 4 267 ? -13.289 13.636 2.548 1.00 70.53 267 TRP A C 1
ATOM 5024 O O . TRP D 4 267 ? -14.276 14.072 3.150 1.00 68.51 267 TRP A O 1
ATOM 5045 N N . VAL D 4 268 ? -13.153 13.699 1.226 1.00 68.17 268 VAL A N 1
ATOM 5046 C CA . VAL D 4 268 ? -14.167 14.284 0.362 1.00 60.67 268 VAL A CA 1
ATOM 5047 C C . VAL D 4 268 ? -14.443 13.328 -0.787 1.00 64.94 268 VAL A C 1
ATOM 5048 O O . VAL D 4 268 ? -13.578 12.544 -1.191 1.00 60.77 268 VAL A O 1
ATOM 5061 N N . THR D 4 269 ? -15.660 13.400 -1.315 1.00 77.63 269 THR A N 1
ATOM 5062 C CA . THR D 4 269 ? -16.060 12.621 -2.477 1.00 76.99 269 THR A CA 1
ATOM 5063 C C . THR D 4 269 ? -16.151 13.531 -3.693 1.00 70.98 269 THR A C 1
ATOM 5064 O O . THR D 4 269 ? -16.706 14.633 -3.619 1.00 67.92 269 THR A O 1
ATOM 5075 N N . PHE D 4 270 ? -15.609 13.059 -4.813 1.00 64.02 270 PHE A N 1
ATOM 5076 C CA . PHE D 4 270 ? -15.563 13.833 -6.042 1.00 63.13 270 PHE A CA 1
ATOM 5077 C C . PHE D 4 270 ? -15.957 12.945 -7.211 1.00 69.66 270 PHE A C 1
ATOM 5078 O O . PHE D 4 270 ? -15.728 11.733 -7.194 1.00 60.97 270 PHE A O 1
ATOM 5095 N N . LYS D 4 271 ? -16.549 13.561 -8.228 1.00 64.42 271 LYS A N 1
ATOM 5096 C CA . LYS D 4 271 ? -16.831 12.880 -9.480 1.00 63.74 271 LYS A CA 1
ATOM 5097 C C . LYS D 4 271 ? -15.744 13.211 -10.493 1.00 53.31 271 LYS A C 1
ATOM 5098 O O . LYS D 4 271 ? -15.075 14.242 -10.407 1.00 58.84 271 LYS A O 1
ATOM 5117 N N . PHE D 4 272 ? -15.572 12.314 -11.460 1.00 52.14 272 PHE A N 1
ATOM 5118 C CA . PHE D 4 272 ? -14.534 12.486 -12.464 1.00 50.16 272 PHE A CA 1
ATOM 5119 C C . PHE D 4 272 ? -14.912 11.689 -13.703 1.00 49.99 272 PHE A C 1
ATOM 5120 O O . PHE D 4 272 ? -15.698 10.741 -13.639 1.00 55.09 272 PHE A O 1
ATOM 5137 N N . TYR D 4 273 ? -14.336 12.091 -14.832 1.00 50.85 273 TYR A N 1
ATOM 5138 C CA . TYR D 4 273 ? -14.610 11.480 -16.131 1.00 44.47 273 TYR A CA 1
ATOM 5139 C C . TYR D 4 273 ? -13.342 10.768 -16.594 1.00 42.29 273 TYR A C 1
ATOM 5140 O O . TYR D 4 273 ? -12.612 11.250 -17.461 1.00 55.18 273 TYR A O 1
ATOM 5158 N N . GLY D 4 274 ? -13.083 9.606 -16.005 1.00 61.77 274 GLY A N 1
ATOM 5159 C CA . GLY D 4 274 ? -11.912 8.836 -16.357 1.00 48.11 274 GLY A CA 1
ATOM 5160 C C . GLY D 4 274 ? -10.644 9.411 -15.752 1.00 48.38 274 GLY A C 1
ATOM 5161 O O . GLY D 4 274 ? -10.664 10.298 -14.894 1.00 45.43 274 GLY A O 1
ATOM 5165 N N . VAL D 4 275 ? -9.513 8.888 -16.228 1.00 49.53 275 VAL A N 1
ATOM 5166 C CA . VAL D 4 275 ? -8.202 9.269 -15.723 1.00 50.25 275 VAL A CA 1
ATOM 5167 C C . VAL D 4 275 ? -7.290 9.599 -16.896 1.00 50.91 275 VAL A C 1
ATOM 5168 O O . VAL D 4 275 ? -7.520 9.183 -18.034 1.00 48.41 275 VAL A O 1
ATOM 5181 N N . THR D 4 276 ? -6.239 10.357 -16.597 1.00 60.48 276 THR A N 1
ATOM 5182 C CA . THR D 4 276 ? -5.274 10.776 -17.604 1.00 60.63 276 THR A CA 1
ATOM 5183 C C . THR D 4 276 ? -4.256 9.660 -17.828 1.00 67.51 276 THR A C 1
ATOM 5184 O O . THR D 4 276 ? -4.388 8.548 -17.309 1.00 60.68 276 THR A O 1
ATOM 5195 N N . LYS D 4 277 ? -3.219 9.950 -18.618 1.00 74.42 277 LYS A N 1
ATOM 5196 C CA . LYS D 4 277 ? -2.118 9.006 -18.767 1.00 63.17 277 LYS A CA 1
ATOM 5197 C C . LYS D 4 277 ? -1.476 8.702 -17.421 1.00 66.85 277 LYS A C 1
ATOM 5198 O O . LYS D 4 277 ? -1.070 7.564 -17.159 1.00 73.69 277 LYS A O 1
ATOM 5217 N N . ASN D 4 278 ? -1.373 9.710 -16.555 1.00 54.37 278 ASN A N 1
ATOM 5218 C CA . ASN D 4 278 ? -0.760 9.566 -15.243 1.00 61.85 278 ASN A CA 1
ATOM 5219 C C . ASN D 4 278 ? -1.763 9.152 -14.169 1.00 60.19 278 ASN A C 1
ATOM 5220 O O . ASN D 4 278 ? -1.488 9.328 -12.976 1.00 58.38 278 ASN A O 1
ATOM 5231 N N . GLY D 4 279 ? -2.917 8.618 -14.565 1.00 57.74 279 GLY A N 1
ATOM 5232 C CA . GLY D 4 279 ? -3.889 8.116 -13.615 1.00 55.03 279 GLY A CA 1
ATOM 5233 C C . GLY D 4 279 ? -4.582 9.165 -12.777 1.00 46.50 279 GLY A C 1
ATOM 5234 O O . GLY D 4 279 ? -5.222 8.813 -11.782 1.00 67.34 279 GLY A O 1
ATOM 5238 N N . LYS D 4 280 ? -4.484 10.441 -13.145 1.00 65.51 280 LYS A N 1
ATOM 5239 C CA . LYS D 4 280 ? -5.120 11.483 -12.347 1.00 59.96 280 LYS A CA 1
ATOM 5240 C C . LYS D 4 280 ? -6.554 11.713 -12.824 1.00 59.51 280 LYS A C 1
ATOM 5241 O O . LYS D 4 280 ? -6.817 11.671 -14.029 1.00 59.65 280 LYS A O 1
ATOM 5260 N N . PRO D 4 281 ? -7.509 11.959 -11.927 1.00 46.09 281 PRO A N 1
ATOM 5261 C CA . PRO D 4 281 ? -8.894 12.157 -12.375 1.00 43.04 281 PRO A CA 1
ATOM 5262 C C . PRO D 4 281 ? -9.014 13.373 -13.281 1.00 47.03 281 PRO A C 1
ATOM 5263 O O . PRO D 4 281 ? -8.385 14.407 -13.048 1.00 51.21 281 PRO A O 1
ATOM 5274 N N . ARG D 4 282 ? -9.837 13.242 -14.319 1.00 52.55 282 ARG A N 1
ATOM 5275 C CA . ARG D 4 282 ? -10.036 14.301 -15.297 1.00 57.74 282 ARG A CA 1
ATOM 5276 C C . ARG D 4 282 ? -11.395 14.961 -15.097 1.00 49.86 282 ARG A C 1
ATOM 5277 O O . ARG D 4 282 ? -12.386 14.291 -14.787 1.00 43.66 282 ARG A O 1
ATOM 5298 N N . PHE D 4 283 ? -11.431 16.282 -15.278 1.00 47.21 283 PHE A N 1
ATOM 5299 C CA . PHE D 4 283 ? -12.658 17.064 -15.127 1.00 42.51 283 PHE A CA 1
ATOM 5300 C C . PHE D 4 283 ? -13.273 16.869 -13.745 1.00 50.41 283 PHE A C 1
ATOM 5301 O O . PHE D 4 283 ? -14.495 16.915 -13.585 1.00 47.68 283 PHE A O 1
ATOM 5318 N N . ALA D 4 284 ? -12.432 16.654 -12.738 1.00 47.25 284 ALA A N 1
ATOM 5319 C CA . ALA D 4 284 ? -12.928 16.338 -11.408 1.00 40.08 284 ALA A CA 1
ATOM 5320 C C . ALA D 4 284 ? -13.637 17.538 -10.793 1.00 36.23 284 ALA A C 1
ATOM 5321 O O . ALA D 4 284 ? -13.243 18.689 -11.000 1.00 52.09 284 ALA A O 1
ATOM 5328 N N . SER D 4 285 ? -14.691 17.259 -10.029 1.00 50.06 285 SER A N 1
ATOM 5329 C CA . SER D 4 285 ? -15.426 18.288 -9.308 1.00 50.14 285 SER A CA 1
ATOM 5330 C C . SER D 4 285 ? -15.873 17.731 -7.965 1.00 48.27 285 SER A C 1
ATOM 5331 O O . SER D 4 285 ? -16.076 16.524 -7.810 1.00 58.82 285 SER A O 1
ATOM 5339 N N . PHE D 4 286 ? -16.022 18.627 -6.995 1.00 65.48 286 PHE A N 1
ATOM 5340 C CA . PHE D 4 286 ? -16.393 18.238 -5.643 1.00 66.50 286 PHE A CA 1
ATOM 5341 C C . PHE D 4 286 ? -17.893 17.989 -5.546 1.00 70.45 286 PHE A C 1
ATOM 5342 O O . PHE D 4 286 ? -18.695 18.669 -6.192 1.00 70.99 286 PHE A O 1
ATOM 5359 N N . LEU D 4 287 ? -18.266 17.001 -4.730 1.00 77.19 287 LEU A N 1
ATOM 5360 C CA . LEU D 4 287 ? -19.667 16.666 -4.498 1.00 70.88 287 LEU A CA 1
ATOM 5361 C C . LEU D 4 287 ? -20.068 17.004 -3.066 1.00 75.00 287 LEU A C 1
ATOM 5362 O O . LEU D 4 287 ? -20.663 18.057 -2.813 1.00 78.80 287 LEU A O 1
ATOM 5378 N N . ARG D 4 288 ? -19.750 16.116 -2.125 1.00 81.07 288 ARG A N 1
ATOM 5379 C CA . ARG D 4 288 ? -20.024 16.355 -0.716 1.00 88.65 288 ARG A CA 1
ATOM 5380 C C . ARG D 4 288 ? -18.904 15.733 0.107 1.00 94.84 288 ARG A C 1
ATOM 5381 O O . ARG D 4 288 ? -18.060 14.996 -0.408 1.00 93.38 288 ARG A O 1
ATOM 5402 N N . VAL D 4 289 ? -18.906 16.044 1.403 1.00 89.51 289 VAL A N 1
ATOM 5403 C CA . VAL D 4 289 ? -17.830 15.636 2.301 1.00 88.97 289 VAL A CA 1
ATOM 5404 C C . VAL D 4 289 ? -18.015 14.176 2.706 1.00 97.07 289 VAL A C 1
ATOM 5405 O O . VAL D 4 289 ? -18.675 13.406 1.999 1.00 91.08 289 VAL A O 1
ATOM 5418 N N . ARG D 4 290 ? -17.422 13.786 3.834 1.00 92.69 290 ARG A N 1
ATOM 5419 C CA . ARG D 4 290 ? -17.390 12.390 4.279 1.00 87.65 290 ARG A CA 1
ATOM 5420 C C . ARG D 4 290 ? -16.586 11.524 3.311 1.00 96.35 290 ARG A C 1
ATOM 5421 O O . ARG D 4 290 ? -15.961 10.543 3.715 1.00 89.35 290 ARG A O 1
#

Radius of gyration: 20.91 Å; Cα contacts (8 Å, |Δi|>4): 534; chains: 1; bounding box: 49×38×61 Å

Solvent-accessible surface area: 14046 Å² total; per-residue (Å²): 152,34,142,25,36,11,61,14,49,91,71,70,150,196,127,40,80,1,47,70,8,51,0,8,30,51,19,24,10,23,31,0,46,8,82,7,108,38,4,76,22,131,119,95,99,128,6,38,22,11,87,103,0,30,45,108,11,16,164,34,45,0,0,0,25,0,30,25,43,91,53,54,59,63,100,0,18,49,10,1,110,50,159,56,154,179,132,40,135,128,6,52,151,1,99,0,15,0,55,5,13,2,51,54,55,88,26,0,51,36,6,14,77,86,0,64,82,26,76,153,84,6,103,19,104,10,1,10,26,12,90,35,63,71,27,76,64,78,91,28,1,98,114,69,7,75,80,0,45,133,51,42,9,32,0,0,35,0,13,22,51,156,10,120,16,105,42,30,146,27,67,66,23,2,50,6,43,50,105,93,78,34,84,0,74,0,64,34,76,81,86,10,178,46,173,41,151,81,25,10,17,18,0,48,0,50,19,107,94,45,41,88,18,129,1,31,74,42,18,58,96,130,63,14,118,91,35,19,66,86,42,44,92,0,10,1,49,25,42,33,92,46,132,118,31,74,19,46,112,19,20,10,68,139,77,225

Nearest PDB structures (foldseek):
  6gdr-assembly1_A  TM=1.004E+00  e=1.691E-55  Alteromonas mediterranea
  4d05-assembly1_A  TM=7.086E-01  e=6.602E-34  Psychromonas sp. SP041
  4d05-assembly2_B  TM=6.931E-01  e=1.963E-33  Psychromonas sp. SP041
  8u6x-assembly1_A  TM=6.739E-01  e=1.674E-28  Neisseria gonorrhoeae MS11
  6rce-assembly1_I  TM=8.097E-01  e=7.566E-17  Prochlorococcus marinus

Sequence (256 aa):
IVDGLQLAKQYGHQDINIAEYWVSEKLDGIRARWDGTELRTRNNNKIDAPAWFTANWPKATIDGELWIARGQFERTASIVLSKLTLPSKRWAKVRFMAFDMPVAGQSFDSRLNMMLNNLKEATPNPTFAVVSQFTLSSVNALEEKLEQVTLSGGEGLMLHHHKKAFYHSGRSDKLIKVKQFEDAEAKVLAHFAGKGKFKGMMGSLLVETPAGVQFKLGTGFSEKERRAPPAVGSWVTFKFYGVTKNGKPRFASFLRVR